Protein 7QJN (pdb70)

Sequence (276 aa):
MKVKSKPLTLYNVSGDRITADVHFVESFLPAPVVIYSHGFLGFKDWGFIPYVAERFAENGFVFVRFNFSHNGIGENPITEFDKLAKNTISKQIEDLTAVIEYVFSDEFGVLNDGQLFLLGHSGGGGISIIKAVEDERVRALALWASISTFRRYSKHQIEELEKNGYIFVRIQVKIEKIVYDDFVENSERYDIIKAISKLKIPILIVHGTADAIVPLAEAEKLRNSNPEYTKLVLISGANHLFNVKHPMEHSTDQLDKAIDETVLFFKKIIENKKAD

Structure (mmCIF, N/CA/C/O backbone):
data_7QJN
#
_entry.id   7QJN
#
_cell.length_a   74.92
_cell.length_b   74.92
_cell.length_c   116.515
_cell.angle_alpha   90
_cell.angle_beta   90
_cell.angle_gamma   120
#
_symmetry.space_group_name_H-M   'P 32 2 1'
#
loop_
_entity.id
_entity.type
_entity.pdbx_description
1 polymer 'Dienelactone hydrolase'
2 non-polymer 'PHOSPHATE ION'
3 water water
#
loop_
_atom_site.group_PDB
_atom_site.id
_atom_site.type_symbol
_atom_site.label_atom_id
_atom_site.label_alt_id
_atom_site.label_comp_id
_atom_site.label_asym_id
_atom_site.label_entity_id
_atom_site.label_seq_id
_atom_site.pdbx_PDB_ins_code
_atom_site.Cartn_x
_atom_site.Cartn_y
_atom_site.Cartn_z
_atom_site.occupancy
_atom_site.B_iso_or_equiv
_atom_site.auth_seq_id
_atom_site.auth_comp_id
_atom_site.auth_asym_id
_atom_site.auth_atom_id
_atom_site.pdbx_PDB_model_num
ATOM 1 N N . MET A 1 1 ? -16.622 -22.893 -34.747 1 51.72 1 MET A N 1
ATOM 2 C CA . MET A 1 1 ? -17.015 -22.533 -33.371 1 52.05 1 MET A CA 1
ATOM 3 C C . MET A 1 1 ? -15.937 -21.748 -32.63 1 51.87 1 MET A C 1
ATOM 4 O O . MET A 1 1 ? -14.749 -21.953 -32.874 1 52.73 1 MET A O 1
ATOM 9 N N . LYS A 1 2 ? -16.348 -20.835 -31.747 1 50.57 2 LYS A N 1
ATOM 10 C CA . LYS A 1 2 ? -15.403 -19.997 -31.028 1 50.06 2 LYS A CA 1
ATOM 11 C C . LYS A 1 2 ? -15.177 -20.484 -29.613 1 48.54 2 LYS A C 1
ATOM 12 O O . LYS A 1 2 ? -16.122 -20.545 -28.831 1 48.85 2 LYS A O 1
ATOM 18 N N . VAL A 1 3 ? -13.92 -20.794 -29.268 1 46.81 3 VAL A N 1
ATOM 19 C CA . VAL A 1 3 ? -13.565 -21.201 -27.918 1 45.58 3 VAL A CA 1
ATOM 20 C C . VAL A 1 3 ? -13.267 -19.932 -27.159 1 45.06 3 VAL A C 1
ATOM 21 O O . VAL A 1 3 ? -12.317 -19.215 -27.489 1 45.48 3 VAL A O 1
ATOM 25 N N . LYS A 1 4 ? -14.085 -19.638 -26.158 1 43.9 4 LYS A N 1
ATOM 26 C CA . LYS A 1 4 ? -13.884 -18.471 -25.327 1 43.2 4 LYS A CA 1
ATOM 27 C C . LYS A 1 4 ? -12.948 -18.83 -24.184 1 42.1 4 LYS A C 1
ATOM 28 O O . LYS A 1 4 ? -12.916 -19.97 -23.735 1 41.66 4 LYS A O 1
ATOM 34 N N . SER A 1 5 ? -12.126 -17.876 -23.771 1 41.67 5 SER A N 1
ATOM 35 C CA . SER A 1 5 ? -11.129 -18.061 -22.723 1 41.83 5 SER A CA 1
ATOM 36 C C . SER A 1 5 ? -11.252 -16.878 -21.787 1 40.68 5 SER A C 1
ATOM 37 O O . SER A 1 5 ? -11.174 -15.749 -22.238 1 41.31 5 SER A O 1
ATOM 40 N N . LYS A 1 6 ? -11.451 -17.113 -20.504 1 39.3 6 LYS A N 1
ATOM 41 C CA . LYS A 1 6 ? -11.684 -16.05 -19.531 1 38.07 6 LYS A CA 1
ATOM 42 C C . LYS A 1 6 ? -10.767 -16.182 -18.281 1 36.52 6 LYS A C 1
ATOM 43 O O . LYS A 1 6 ? -10.615 -17.257 -17.707 1 35.52 6 LYS A O 1
ATOM 49 N N . PRO A 1 7 ? -10.087 -15.082 -17.904 1 35.29 7 PRO A N 1
ATOM 50 C CA . PRO A 1 7 ? -9.153 -15.149 -16.774 1 33.69 7 PRO A CA 1
ATOM 51 C C . PRO A 1 7 ? -9.852 -14.996 -15.433 1 32.64 7 PRO A C 1
ATOM 52 O O . PRO A 1 7 ? -10.737 -14.153 -15.272 1 33.64 7 PRO A O 1
ATOM 56 N N . LEU A 1 8 ? -9.435 -15.794 -14.465 1 30.29 8 LEU A N 1
ATOM 57 C CA . LEU A 1 8 ? -9.997 -15.776 -13.132 1 29.26 8 LEU A CA 1
ATOM 58 C C . LEU A 1 8 ? -8.914 -15.489 -12.113 1 28.88 8 LEU A C 1
ATOM 59 O O . LEU A 1 8 ? -7.8 -16.002 -12.222 1 28.63 8 LEU A O 1
ATOM 64 N N . THR A 1 9 ? -9.241 -14.684 -11.104 1 28.58 9 THR A N 1
ATOM 65 C CA . THR A 1 9 ? -8.34 -14.442 -9.988 1 28.22 9 THR A CA 1
ATOM 66 C C . THR A 1 9 ? -9.141 -14.788 -8.774 1 27.58 9 THR A C 1
ATOM 67 O O . THR A 1 9 ? -10.195 -14.183 -8.546 1 28.07 9 THR A O 1
ATOM 71 N N . LEU A 1 10 ? -8.689 -15.804 -8.03 1 26.1 10 LEU A N 1
ATOM 72 C CA . LEU A 1 10 ? -9.381 -16.258 -6.836 1 25.28 10 LEU A CA 1
ATOM 73 C C . LEU A 1 10 ? -8.393 -16.445 -5.665 1 25.71 10 LEU A C 1
ATOM 74 O O . LEU A 1 10 ? -7.172 -16.32 -5.859 1 26.35 10 LEU A O 1
ATOM 79 N N . TYR A 1 11 ? -8.911 -16.628 -4.427 1 24.19 11 TYR A N 1
ATOM 80 C CA . TYR A 1 11 ? -8.037 -16.751 -3.274 1 23.63 11 TYR A CA 1
ATOM 81 C C . TYR A 1 11 ? -8.351 -17.993 -2.458 1 23.58 11 TYR A C 1
ATOM 82 O O . TYR A 1 11 ? -9.512 -18.407 -2.364 1 23.35 11 TYR A O 1
ATOM 91 N N . ASN A 1 12 ? -7.31 -18.607 -1.876 1 23.25 12 ASN A N 1
ATOM 92 C CA . ASN A 1 12 ? -7.511 -19.732 -0.98 1 23.42 12 ASN A CA 1
ATOM 93 C C . ASN A 1 12 ? -7.795 -19.163 0.468 1 23.73 12 ASN A C 1
ATOM 94 O O . ASN A 1 12 ? -7.732 -17.937 0.666 1 23.56 12 ASN A O 1
ATOM 99 N N . VAL A 1 13 ? -8.162 -20.025 1.443 1 23.37 13 VAL A N 1
ATOM 100 C CA . VAL A 1 13 ? -8.563 -19.572 2.783 1 23.73 13 VAL A CA 1
ATOM 101 C C . VAL A 1 13 ? -7.483 -18.799 3.532 1 24.06 13 VAL A C 1
ATOM 102 O O . VAL A 1 13 ? -7.814 -18.033 4.427 1 23.51 13 VAL A O 1
ATOM 106 N N . SER A 1 14 ? -6.21 -18.955 3.148 1 24.56 14 SER A N 1
ATOM 107 C CA . SER A 1 14 ? -5.101 -18.181 3.718 1 24.6 14 SER A CA 1
ATOM 108 C C . SER A 1 14 ? -4.948 -16.792 3.046 1 24.97 14 SER A C 1
ATOM 109 O O . SER A 1 14 ? -4.072 -16.027 3.421 1 25.51 14 SER A O 1
ATOM 112 N N . GLY A 1 15 ? -5.757 -16.499 2.039 1 25 15 GLY A N 1
ATOM 113 C CA . GLY A 1 15 ? -5.683 -15.271 1.272 1 25.3 15 GLY A CA 1
ATOM 114 C C . GLY A 1 15 ? -4.646 -15.325 0.179 1 25.74 15 GLY A C 1
ATOM 115 O O . GLY A 1 15 ? -4.349 -14.291 -0.411 1 26.32 15 GLY A O 1
ATOM 116 N N . ASP A 1 16 ? -4.076 -16.518 -0.115 1 25.55 16 ASP A N 1
ATOM 117 C CA . ASP A 1 16 ? -3.089 -16.646 -1.19 1 25.42 16 ASP A CA 1
ATOM 118 C C . ASP A 1 16 ? -3.786 -16.553 -2.543 1 25.72 16 ASP A C 1
ATOM 119 O O . ASP A 1 16 ? -4.748 -17.277 -2.791 1 24.83 16 ASP A O 1
ATOM 124 N N . ARG A 1 17 ? -3.267 -15.688 -3.419 1 26.64 17 ARG A N 1
ATOM 125 C CA . ARG A 1 17 ? -3.81 -15.454 -4.741 1 28.15 17 ARG A CA 1
ATOM 126 C C . ARG A 1 17 ? -3.504 -16.55 -5.725 1 28.32 17 ARG A C 1
ATOM 127 O O . ARG A 1 17 ? -2.352 -16.969 -5.878 1 29.03 17 ARG A O 1
ATOM 135 N N . ILE A 1 18 ? -4.553 -17.001 -6.414 1 27.14 18 ILE A N 1
ATOM 136 C CA . ILE A 1 18 ? -4.502 -18.034 -7.42 1 26.28 18 ILE A CA 1
ATOM 137 C C . ILE A 1 18 ? -4.989 -17.46 -8.755 1 27.72 18 ILE A C 1
ATOM 138 O O . ILE A 1 18 ? -6.102 -16.913 -8.841 1 27.97 18 ILE A O 1
ATOM 143 N N . THR A 1 19 ? -4.146 -17.572 -9.793 1 28.23 19 THR A N 1
ATOM 144 C CA . THR A 1 19 ? -4.545 -17.142 -11.122 1 28.88 19 THR A CA 1
ATOM 145 C C . THR A 1 19 ? -4.984 -18.404 -11.899 1 28.56 19 THR A C 1
ATOM 146 O O . THR A 1 19 ? -4.374 -19.474 -11.764 1 28.12 19 THR A O 1
ATOM 150 N N . ALA A 1 20 ? -6.101 -18.29 -12.624 1 28.28 20 ALA A N 1
ATOM 151 C CA . ALA A 1 20 ? -6.743 -19.397 -13.316 1 28.61 20 ALA A CA 1
ATOM 152 C C . ALA A 1 20 ? -7.4 -18.924 -14.655 1 30.13 20 ALA A C 1
ATOM 153 O O . ALA A 1 20 ? -7.482 -17.719 -14.905 1 30.82 20 ALA A O 1
ATOM 155 N N . ASP A 1 21 ? -7.857 -19.864 -15.514 1 29.96 21 ASP A N 1
ATOM 156 C CA . ASP A 1 21 ? -8.537 -19.563 -16.772 1 30.55 21 ASP A CA 1
ATOM 157 C C . ASP A 1 21 ? -9.643 -20.56 -16.967 1 29.42 21 ASP A C 1
ATOM 158 O O . ASP A 1 21 ? -9.496 -21.734 -16.59 1 29.61 21 ASP A O 1
ATOM 163 N N . VAL A 1 22 ? -10.698 -20.138 -17.664 1 28.07 22 VAL A N 1
ATOM 164 C CA . VAL A 1 22 ? -11.784 -21.04 -17.97 1 28.15 22 VAL A CA 1
ATOM 165 C C . VAL A 1 22 ? -12.043 -20.985 -19.453 1 28.52 22 VAL A C 1
ATOM 166 O O . VAL A 1 22 ? -12.176 -19.908 -20.007 1 28.87 22 VAL A O 1
ATOM 170 N N . HIS A 1 23 ? -11.976 -22.141 -20.119 1 28.29 23 HIS A N 1
ATOM 171 C CA . HIS A 1 23 ? -12.228 -22.258 -21.534 1 28.38 23 HIS A CA 1
ATOM 172 C C . HIS A 1 23 ? -13.574 -22.93 -21.738 1 28.07 23 HIS A C 1
ATOM 173 O O . HIS A 1 23 ? -13.899 -23.896 -21.044 1 27.56 23 HIS A O 1
ATOM 180 N N . PHE A 1 24 ? -14.351 -22.429 -22.71 1 27.94 24 PHE A N 1
ATOM 181 C CA . PHE A 1 24 ? -15.659 -22.986 -22.995 1 28.21 24 PHE A CA 1
ATOM 182 C C . PHE A 1 24 ? -16.177 -22.551 -24.352 1 29.84 24 PHE A C 1
ATOM 183 O O . PHE A 1 24 ? -15.798 -21.508 -24.868 1 30.05 24 PHE A O 1
ATOM 191 N N . VAL A 1 25 ? -17.084 -23.335 -24.912 1 30.42 25 VAL A N 1
ATOM 192 C CA . VAL A 1 25 ? -17.775 -22.98 -26.129 1 31.22 25 VAL A CA 1
ATOM 193 C C . VAL A 1 25 ? -19.223 -22.74 -25.708 1 33 25 VAL A C 1
ATOM 194 O O . VAL A 1 25 ? -19.845 -23.631 -25.126 1 32.93 25 VAL A O 1
ATOM 198 N N . GLU A 1 26 ? -19.73 -21.518 -25.916 1 34.14 26 GLU A N 1
ATOM 199 C CA . GLU A 1 26 ? -21.079 -21.149 -25.484 1 35.69 26 GLU A CA 1
ATOM 200 C C . GLU A 1 26 ? -22.191 -22.076 -25.957 1 35.79 26 GLU A C 1
ATOM 201 O O . GLU A 1 26 ? -23.123 -22.333 -25.201 1 35.87 26 GLU A O 1
ATOM 207 N N . SER A 1 27 ? -22.093 -22.588 -27.182 1 35.32 27 SER A N 1
ATOM 208 C CA . SER A 1 27 ? -23.105 -23.48 -27.76 1 35.91 27 SER A CA 1
ATOM 209 C C . SER A 1 27 ? -23.239 -24.84 -27.07 1 36.22 27 SER A C 1
ATOM 210 O O . SER A 1 27 ? -24.179 -25.586 -27.36 1 36.78 27 SER A O 1
ATOM 213 N N . PHE A 1 28 ? -22.29 -25.181 -26.2 1 35.45 28 PHE A N 1
ATOM 214 C CA . PHE A 1 28 ? -22.321 -26.433 -25.463 1 35.64 28 PHE A CA 1
ATOM 215 C C . PHE A 1 28 ? -22.894 -26.299 -24.048 1 34.81 28 PHE A C 1
ATOM 216 O O . PHE A 1 28 ? -23.043 -27.32 -23.382 1 35.58 28 PHE A O 1
ATOM 224 N N . LEU A 1 29 ? -23.156 -25.059 -23.573 1 33.12 29 LEU A N 1
ATOM 225 C CA . LEU A 1 29 ? -23.623 -24.746 -22.226 1 32.16 29 LEU A CA 1
ATOM 226 C C . LEU A 1 29 ? -25.132 -24.965 -22.059 1 31.86 29 LEU A C 1
ATOM 227 O O . LEU A 1 29 ? -25.889 -24.645 -22.973 1 32.1 29 LEU A O 1
ATOM 232 N N . PRO A 1 30 ? -25.608 -25.495 -20.909 1 31.38 30 PRO A N 1
ATOM 233 C CA . PRO A 1 30 ? -24.838 -25.895 -19.715 1 30.82 30 PRO A CA 1
ATOM 234 C C . PRO A 1 30 ? -24.07 -27.186 -19.947 1 30.85 30 PRO A C 1
ATOM 235 O O . PRO A 1 30 ? -24.529 -28.089 -20.642 1 31.57 30 PRO A O 1
ATOM 239 N N . ALA A 1 31 ? -22.842 -27.216 -19.457 1 29.64 31 ALA A N 1
ATOM 240 C CA . ALA A 1 31 ? -21.955 -28.351 -19.638 1 28.27 31 ALA A CA 1
ATOM 241 C C . ALA A 1 31 ? -21.288 -28.707 -18.3 1 27.69 31 ALA A C 1
ATOM 242 O O . ALA A 1 31 ? -21.289 -27.911 -17.354 1 27.46 31 ALA A O 1
ATOM 244 N N . PRO A 1 32 ? -20.717 -29.916 -18.193 1 26.57 32 PRO A N 1
ATOM 245 C CA . PRO A 1 32 ? -19.975 -30.258 -16.969 1 25.15 32 PRO A CA 1
ATOM 246 C C . PRO A 1 32 ? -18.71 -29.412 -16.848 1 23.18 32 PRO A C 1
ATOM 247 O O . PRO A 1 32 ? -18.175 -28.914 -17.841 1 22.29 32 PRO A O 1
ATOM 251 N N . VAL A 1 33 ? -18.204 -29.295 -15.626 1 22.39 33 VAL A N 1
ATOM 252 C CA . VAL A 1 33 ? -16.957 -28.586 -15.37 1 21.58 33 VAL A CA 1
ATOM 253 C C . VAL A 1 33 ? -15.842 -29.606 -15.167 1 21.15 33 VAL A C 1
ATOM 254 O O . VAL A 1 33 ? -16.044 -30.626 -14.503 1 21.3 33 VAL A O 1
ATOM 258 N N . VAL A 1 34 ? -14.679 -29.335 -15.758 1 19.95 34 VAL A N 1
ATOM 259 C CA . VAL A 1 34 ? -13.489 -30.139 -15.583 1 19.29 34 VAL A CA 1
ATOM 260 C C . VAL A 1 34 ? -12.407 -29.239 -14.994 1 19.22 34 VAL A C 1
ATOM 261 O O . VAL A 1 34 ? -12.009 -28.268 -15.646 1 18.51 34 VAL A O 1
ATOM 265 N N . ILE A 1 35 ? -11.913 -29.565 -13.787 1 19.08 35 ILE A N 1
ATOM 266 C CA . ILE A 1 35 ? -10.793 -28.823 -13.241 1 19.5 35 ILE A CA 1
ATOM 267 C C . ILE A 1 35 ? -9.543 -29.628 -13.491 1 20.54 35 ILE A C 1
ATOM 268 O O . ILE A 1 35 ? -9.47 -30.795 -13.102 1 20.97 35 ILE A O 1
ATOM 273 N N . TYR A 1 36 ? -8.572 -29.018 -14.17 1 20.28 36 TYR A N 1
ATOM 274 C CA . TYR A 1 36 ? -7.313 -29.651 -14.44 1 20.92 36 TYR A CA 1
ATOM 275 C C . TYR A 1 36 ? -6.267 -29.238 -13.38 1 21.55 36 TYR A C 1
ATOM 276 O O . TYR A 1 36 ? -6.086 -28.046 -13.127 1 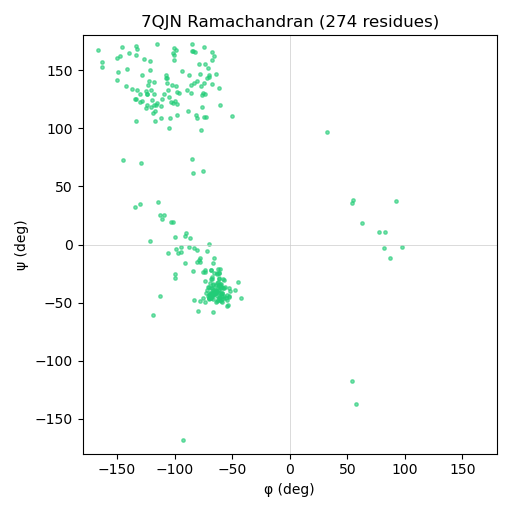21.82 36 TYR A O 1
ATOM 285 N N . SER A 1 37 ? -5.557 -30.221 -12.794 1 21.31 37 SER A N 1
ATOM 286 C CA . SER A 1 37 ? -4.485 -29.943 -11.86 1 22.72 37 SER A CA 1
ATOM 287 C C . SER A 1 37 ? -3.181 -30.485 -12.427 1 24.92 37 SER A C 1
ATOM 288 O O . SER A 1 37 ? -3.112 -31.649 -12.841 1 24.91 37 SER A O 1
ATOM 291 N N . HIS A 1 38 ? -2.141 -29.643 -12.443 1 26.47 38 HIS A N 1
ATOM 292 C CA . HIS A 1 38 ? -0.819 -30.059 -12.886 1 28.33 38 HIS A CA 1
ATOM 293 C C . HIS A 1 38 ? 0.062 -30.347 -11.637 1 32.84 38 HIS A C 1
A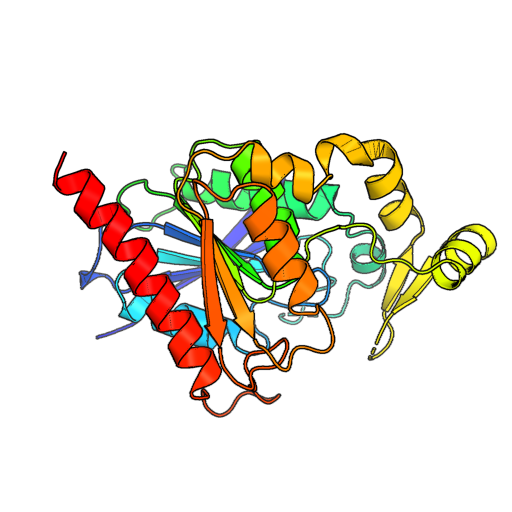TOM 294 O O . HIS A 1 38 ? -0.328 -30.051 -10.494 1 32.29 38 HIS A O 1
ATOM 301 N N . GLY A 1 39 ? 1.228 -30.952 -11.859 1 36 39 GLY A N 1
ATOM 302 C CA . GLY A 1 39 ? 2.136 -31.246 -10.764 1 38.83 39 GLY A CA 1
ATOM 303 C C . GLY A 1 39 ? 2.834 -30.005 -10.26 1 41.91 39 GLY A C 1
ATOM 304 O O . GLY A 1 39 ? 2.792 -28.953 -10.908 1 41.98 39 GLY A O 1
ATOM 305 N N . PHE A 1 40 ? 3.52 -30.154 -9.118 1 44.16 40 PHE A N 1
ATOM 306 C CA . PHE A 1 40 ? 4.329 -29.162 -8.415 1 47 40 PHE A CA 1
ATOM 307 C C . PHE A 1 40 ? 5.222 -28.321 -9.396 1 49.34 40 PHE A C 1
ATOM 308 O O . PHE A 1 40 ? 5.26 -27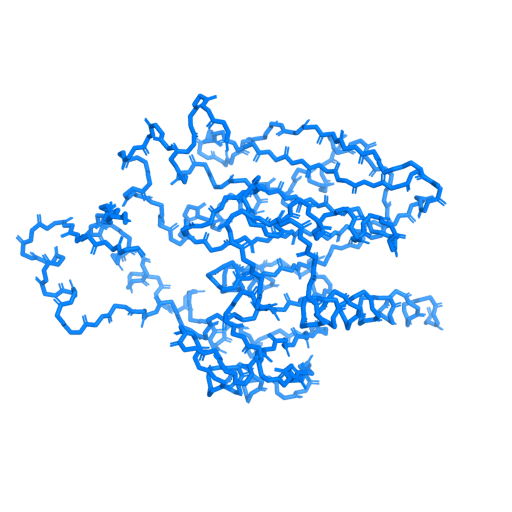.089 -9.3 1 49.69 40 PHE A O 1
ATOM 316 N N . LEU A 1 41 ? 5.908 -28.989 -10.346 1 50.51 41 LEU A N 1
ATOM 317 C CA . LEU A 1 41 ? 6.802 -28.331 -11.296 1 52.32 41 LEU A CA 1
ATOM 318 C C . LEU A 1 41 ? 6.121 -27.798 -12.566 1 53.19 41 LEU A C 1
ATOM 319 O O . LEU A 1 41 ? 6.821 -27.373 -13.482 1 53.47 41 LEU A O 1
ATOM 324 N N . GLY A 1 42 ? 4.795 -27.87 -12.653 1 53.09 42 GLY A N 1
ATOM 325 C CA . GLY A 1 42 ? 4.08 -27.442 -13.853 1 53.05 42 GLY A CA 1
ATOM 326 C C . GLY A 1 42 ? 3.492 -26.053 -13.767 1 53.11 42 GLY A C 1
ATOM 327 O O . GLY A 1 42 ? 3.432 -25.467 -12.683 1 53.54 42 GLY A O 1
ATOM 328 N N . PHE A 1 43 ? 3.063 -25.514 -14.915 1 52.64 43 PHE A N 1
ATOM 329 C CA . PHE A 1 43 ? 2.496 -24.169 -15.055 1 53.43 43 PHE A CA 1
ATOM 330 C C . PHE A 1 43 ? 1.342 -24.206 -16.084 1 52.51 43 PHE A C 1
ATOM 331 O O . PHE A 1 43 ? 1.487 -24.818 -17.141 1 52.9 43 PHE A O 1
ATOM 339 N N . LYS A 1 44 ? 0.213 -23.544 -15.778 1 51.21 44 LYS A N 1
ATOM 340 C CA . LYS A 1 44 ? -1.005 -23.546 -16.585 1 50.62 44 LYS A CA 1
ATOM 341 C C . LYS A 1 44 ? -0.829 -23.05 -18.006 1 51.18 44 LYS A C 1
ATOM 342 O O . LYS A 1 44 ? -1.58 -23.479 -18.87 1 51.05 44 LYS A O 1
ATOM 348 N N . ASP A 1 45 ? 0.12 -22.143 -18.259 1 51.89 45 ASP A N 1
ATOM 349 C CA . ASP A 1 45 ? 0.353 -21.617 -19.615 1 52.93 45 ASP A CA 1
ATOM 350 C C . ASP A 1 45 ? 1.448 -22.356 -20.386 1 54.4 45 ASP A C 1
ATOM 351 O O . ASP A 1 45 ? 1.707 -22.018 -21.535 1 54.77 45 ASP A O 1
ATOM 356 N N . TRP A 1 46 ? 2.099 -23.347 -19.758 1 55.33 46 TRP A N 1
ATOM 357 C CA . TRP A 1 46 ? 3.197 -24.11 -20.346 1 56.53 46 TRP A CA 1
ATOM 358 C C . TRP A 1 46 ? 2.723 -25.484 -20.859 1 53.96 46 TRP A C 1
ATOM 359 O O . TRP A 1 46 ? 1.655 -25.967 -20.465 1 53.71 46 TRP A O 1
ATOM 370 N N . GLY A 1 47 ? 3.555 -26.096 -21.708 1 51.55 47 GLY A N 1
ATOM 371 C CA . GLY A 1 47 ? 3.344 -27.422 -22.272 1 49.55 47 GLY A CA 1
ATOM 372 C C . GLY A 1 47 ? 2.062 -27.595 -23.046 1 47.25 47 GLY A C 1
ATOM 373 O O . GLY A 1 47 ? 1.655 -26.709 -23.81 1 47.16 47 GLY A O 1
ATOM 374 N N . PHE A 1 48 ? 1.398 -28.733 -22.824 1 45.19 48 PHE A N 1
ATOM 375 C CA . PHE A 1 48 ? 0.155 -29.005 -23.53 1 43.25 48 PHE A CA 1
ATOM 376 C C . PHE A 1 48 ? -1.082 -28.453 -22.823 1 40.82 48 PHE A C 1
ATOM 377 O O . PHE A 1 48 ? -2.154 -28.592 -23.386 1 40.7 48 PHE A O 1
ATOM 385 N N . ILE A 1 49 ? -0.96 -27.821 -21.633 1 38.96 49 ILE A N 1
ATOM 386 C CA . ILE A 1 49 ? -2.159 -27.33 -20.927 1 37.94 49 ILE A CA 1
ATOM 387 C C . ILE A 1 49 ? -3.038 -26.385 -21.797 1 37.86 49 ILE A C 1
ATOM 388 O O . ILE A 1 49 ? -4.21 -26.731 -21.98 1 37.46 49 ILE A O 1
ATOM 393 N N . PRO A 1 50 ? -2.531 -25.285 -22.424 1 37.86 50 PRO A N 1
ATOM 394 C CA . PRO A 1 50 ? -3.407 -24.482 -23.302 1 37.6 50 PRO A CA 1
ATOM 395 C C . PRO A 1 50 ? -4.146 -25.285 -24.385 1 37.72 50 PRO A C 1
ATOM 396 O O . PRO A 1 50 ? -5.351 -25.081 -24.564 1 38.21 50 PRO A O 1
ATOM 400 N N . TYR A 1 51 ? -3.449 -26.211 -25.085 1 36.79 51 TYR A N 1
ATOM 401 C CA . TYR A 1 51 ? -4.055 -27.027 -26.137 1 36.37 51 TYR A CA 1
ATOM 402 C C . TYR A 1 51 ? -5.118 -27.984 -25.572 1 35.09 51 TYR A C 1
ATOM 403 O O . TYR A 1 51 ? -6.176 -28.152 -26.178 1 35.23 51 TYR A O 1
ATOM 412 N N . VAL A 1 52 ? -4.831 -28.614 -24.426 1 33.58 52 VAL A N 1
ATOM 413 C CA . VAL A 1 52 ? -5.747 -29.521 -23.72 1 32.55 52 VAL A CA 1
ATOM 414 C C . VAL A 1 52 ? -7.02 -28.748 -23.348 1 32.1 52 VAL A C 1
ATOM 415 O O . VAL A 1 52 ? -8.122 -29.235 -23.596 1 32.61 52 VAL A O 1
ATOM 419 N N . ALA A 1 53 ? -6.862 -27.509 -22.861 1 31.26 53 ALA A N 1
ATOM 420 C CA . ALA A 1 53 ? -7.984 -26.648 -22.502 1 32 53 ALA A CA 1
ATOM 421 C C . ALA A 1 53 ? -8.875 -26.374 -23.719 1 33.08 53 ALA A C 1
ATOM 422 O O . ALA A 1 53 ? -10.103 -26.521 -23.649 1 33.22 53 ALA A O 1
ATOM 424 N N . GLU A 1 54 ? -8.241 -26.042 -24.855 1 33.11 54 GLU A N 1
ATOM 425 C CA . GLU A 1 54 ? -8.92 -25.774 -26.109 1 33.6 54 GLU A CA 1
ATOM 426 C C . GLU A 1 54 ? -9.723 -27 -26.553 1 33.16 54 GLU A C 1
ATOM 427 O O . GLU A 1 54 ? -10.913 -26.882 -26.823 1 33.22 54 GLU A O 1
ATOM 433 N N . ARG A 1 55 ? -9.1 -28.181 -26.543 1 32.94 55 ARG A N 1
ATOM 434 C CA . ARG A 1 55 ? -9.749 -29.43 -26.944 1 33.34 55 ARG A CA 1
ATOM 435 C C . ARG A 1 55 ? -10.907 -29.836 -26.058 1 32.62 55 ARG A C 1
ATOM 436 O O . ARG A 1 55 ? -11.928 -30.274 -26.586 1 32.46 55 ARG A O 1
ATOM 444 N N . PHE A 1 56 ? -10.774 -29.681 -24.705 1 31.68 56 PHE A N 1
ATOM 445 C CA . PHE A 1 56 ? -11.898 -30.027 -23.837 1 31.17 56 PHE A CA 1
ATOM 446 C C . PHE A 1 56 ? -13.077 -29.084 -24.069 1 31.22 56 PHE A C 1
ATOM 447 O O . PHE A 1 56 ? -14.23 -29.523 -23.993 1 31.17 56 PHE A O 1
ATOM 455 N N . ALA A 1 57 ? -12.786 -27.796 -24.37 1 30.77 57 ALA A N 1
ATOM 456 C CA . ALA A 1 57 ? -13.824 -26.807 -24.633 1 30.98 57 ALA A CA 1
ATOM 457 C C . ALA A 1 57 ? -14.522 -27.176 -25.929 1 30.2 57 ALA A C 1
ATOM 458 O O . ALA A 1 57 ? -15.747 -27.254 -25.943 1 29.51 57 ALA A O 1
ATOM 460 N N . GLU A 1 58 ? -13.745 -27.54 -26.972 1 30.65 58 GLU A N 1
ATOM 461 C CA . GLU A 1 58 ? -14.267 -27.982 -28.274 1 30.98 58 GLU A CA 1
ATOM 462 C C . GLU A 1 58 ? -15.107 -29.271 -28.177 1 31.08 58 GLU A C 1
ATOM 463 O O . GLU A 1 58 ? -15.911 -29.532 -29.065 1 31.36 58 GLU A O 1
ATOM 469 N N . ASN A 1 59 ? -14.934 -30.062 -27.099 1 30.7 59 ASN A N 1
ATOM 470 C CA . ASN A 1 59 ? -15.669 -31.304 -26.854 1 31.24 59 ASN A CA 1
ATOM 471 C C . ASN A 1 59 ? -16.857 -31.18 -25.867 1 32.02 59 ASN A C 1
ATOM 472 O O . ASN A 1 59 ? -17.467 -32.192 -25.5 1 33.15 59 ASN A O 1
ATOM 477 N N . GLY A 1 60 ? -17.183 -29.958 -25.45 1 31 60 GLY A N 1
ATOM 478 C CA . GLY A 1 60 ? -18.344 -29.734 -24.61 1 30.39 60 GLY A CA 1
ATOM 479 C C . GLY A 1 60 ? -18.111 -29.751 -23.129 1 30.64 60 GLY A C 1
ATOM 480 O O . GLY A 1 60 ? -18.97 -30.22 -22.379 1 32.14 60 GLY A O 1
ATOM 481 N N . PHE A 1 61 ? -16.976 -29.213 -22.68 1 29.09 61 PHE A N 1
ATOM 482 C CA . PHE A 1 61 ? -16.687 -29.124 -21.25 1 27.85 61 PHE A CA 1
ATOM 483 C C . PHE A 1 61 ? -16.33 -27.688 -20.868 1 26.46 61 PHE A C 1
ATOM 484 O O . PHE A 1 61 ? -15.965 -26.874 -21.729 1 25.96 61 PHE A O 1
ATOM 492 N N . VAL A 1 62 ? -16.457 -27.371 -19.579 1 24.69 62 VAL A N 1
ATOM 493 C CA . VAL A 1 62 ? -16.085 -26.057 -19.076 1 24.26 62 VAL A CA 1
ATOM 494 C C . VAL A 1 62 ? -14.78 -26.345 -18.374 1 23.37 62 VAL A C 1
ATOM 495 O O . VAL A 1 62 ? -14.783 -26.991 -17.356 1 22.94 62 VAL A O 1
ATOM 499 N N . PHE A 1 63 ? -13.667 -26.047 -19.027 1 23.2 63 PHE A N 1
ATOM 500 C CA . PHE A 1 63 ? -12.354 -26.428 -18.562 1 23.25 63 PHE A CA 1
ATOM 501 C C . PHE A 1 63 ? -11.623 -25.345 -17.82 1 23.4 63 PHE A C 1
ATOM 502 O O . PHE A 1 63 ? -11.313 -24.293 -18.366 1 23.69 63 PHE A O 1
ATOM 510 N N . VAL A 1 64 ? -11.273 -25.647 -16.584 1 22.77 64 VAL A N 1
ATOM 511 C CA . VAL A 1 64 ? -10.574 -24.736 -15.726 1 22.95 64 VAL A CA 1
ATOM 512 C C . VAL A 1 64 ? -9.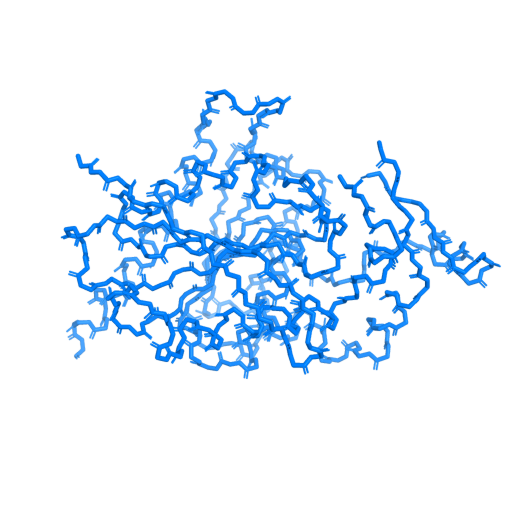122 -25.217 -15.508 1 23.82 64 VAL A C 1
ATOM 513 O O . VAL A 1 64 ? -8.872 -26.376 -15.188 1 23.05 64 VAL A O 1
ATOM 517 N N . ARG A 1 65 ? -8.176 -24.314 -15.718 1 25.02 65 ARG A N 1
ATOM 518 C CA . ARG A 1 65 ? -6.771 -24.547 -15.432 1 26.32 65 ARG A CA 1
ATOM 519 C C . ARG A 1 65 ? -6.349 -23.472 -14.424 1 26.38 65 ARG A C 1
ATOM 520 O O . ARG A 1 65 ? -6.914 -22.378 -14.411 1 27 65 ARG A O 1
ATOM 528 N N . PHE A 1 66 ? -5.38 -23.788 -13.569 1 25.41 66 PHE A N 1
ATOM 529 C CA . PHE A 1 66 ? -4.927 -22.855 -12.554 1 25.43 66 PHE A CA 1
ATOM 530 C C . PHE A 1 66 ? -3.468 -23.062 -12.207 1 27.03 66 PHE A C 1
ATOM 531 O O . PHE A 1 66 ? -2.905 -24.135 -12.421 1 26.91 66 PHE A O 1
ATOM 539 N N . ASN A 1 67 ? -2.874 -22.037 -11.62 1 28.34 67 ASN A N 1
ATOM 540 C CA . ASN A 1 67 ? -1.536 -22.115 -11.079 1 30 67 ASN A CA 1
ATOM 541 C C . ASN A 1 67 ? -1.672 -22.139 -9.567 1 30.81 67 ASN A C 1
ATOM 542 O O . ASN A 1 67 ? -2.505 -21.42 -8.968 1 30.7 67 ASN A O 1
ATOM 547 N N . PHE A 1 68 ? -0.795 -22.913 -8.92 1 30.99 68 PHE A N 1
ATOM 548 C CA . PHE A 1 68 ? -0.752 -22.927 -7.465 1 31.16 68 PHE A CA 1
ATOM 549 C C . PHE A 1 68 ? -0.342 -21.531 -6.959 1 32.62 68 PHE A C 1
ATOM 550 O O . PHE A 1 68 ? 0.385 -20.798 -7.644 1 32.92 68 PHE A O 1
ATOM 558 N N . SER A 1 69 ? -0.868 -21.15 -5.813 1 32.99 69 SER A N 1
ATOM 559 C CA . SER A 1 69 ? -0.571 -19.874 -5.18 1 34.24 69 SER A CA 1
ATOM 560 C C . SER A 1 69 ? 0.917 -19.755 -4.847 1 35.98 69 SER A C 1
ATOM 561 O O . SER A 1 69 ? 1.428 -18.643 -4.787 1 36.31 69 SER A O 1
ATOM 564 N N . HIS A 1 70 ? 1.598 -20.894 -4.602 1 37.05 70 HIS A N 1
ATOM 565 C CA . HIS A 1 70 ? 3.01 -20.959 -4.267 1 38.58 70 HIS A CA 1
ATOM 566 C C . HIS A 1 70 ? 3.786 -21.67 -5.393 1 42.11 70 HIS A C 1
ATOM 567 O O . HIS A 1 70 ? 4.717 -22.421 -5.075 1 42.1 70 HIS A O 1
ATOM 574 N N . ASN A 1 71 ? 3.418 -21.473 -6.696 1 44.87 71 ASN A N 1
ATOM 575 C CA . ASN A 1 71 ? 4.235 -22.161 -7.708 1 48.73 71 ASN A CA 1
ATOM 576 C C . ASN A 1 71 ? 5.254 -21.19 -8.373 1 52.05 71 ASN A C 1
ATOM 577 O O . ASN A 1 71 ? 5.894 -21.567 -9.339 1 52 71 ASN A O 1
ATOM 582 N N . GLY A 1 72 ? 5.534 -20.06 -7.72 1 55.16 72 GLY A N 1
ATOM 583 C CA . GLY A 1 72 ? 6.553 -19.119 -8.151 1 59 72 GLY A CA 1
ATOM 584 C C . GLY A 1 72 ? 6.153 -18.058 -9.155 1 63.18 72 GLY A C 1
ATOM 585 O O . GLY A 1 72 ? 6.929 -17.132 -9.388 1 63.5 72 GLY A O 1
ATOM 586 N N . ILE A 1 73 ? 4.966 -18.176 -9.779 1 66 73 ILE A N 1
ATOM 587 C CA . ILE A 1 73 ? 4.519 -17.173 -10.751 1 69.19 73 ILE A CA 1
ATOM 588 C C . ILE A 1 73 ? 4.031 -15.901 -10.034 1 72.51 73 ILE A C 1
ATOM 589 O O . ILE A 1 73 ? 3.1 -15.946 -9.228 1 72.61 73 ILE A O 1
ATOM 594 N N . GLY A 1 74 ? 4.701 -14.788 -10.299 1 75.08 74 GLY A N 1
ATOM 595 C CA . GLY A 1 74 ? 4.371 -13.522 -9.658 1 78 74 GLY A CA 1
ATOM 596 C C . GLY A 1 74 ? 3.946 -12.421 -10.607 1 80.96 74 GLY A C 1
ATOM 597 O O . GLY A 1 74 ? 2.831 -11.901 -10.495 1 81.37 74 GLY A O 1
ATOM 598 N N . GLU A 1 75 ? 4.834 -12.034 -11.538 1 82.69 75 GLU A N 1
ATOM 599 C CA . GLU A 1 75 ? 4.521 -10.961 -12.481 1 84.7 75 GLU A CA 1
ATOM 600 C C . GLU A 1 75 ? 4.397 -11.488 -13.909 1 86.22 75 GLU A C 1
ATOM 601 O O . GLU A 1 75 ? 3.456 -11.134 -14.622 1 86.52 75 GLU A O 1
ATOM 607 N N . ASN A 1 76 ? 5.324 -12.353 -14.32 1 86.96 76 ASN A N 1
ATOM 608 C CA . ASN A 1 76 ? 5.267 -12.966 -15.643 1 88.17 76 ASN A CA 1
ATOM 609 C C . ASN A 1 76 ? 4.444 -14.251 -15.527 1 89.17 76 ASN A C 1
ATOM 610 O O . ASN A 1 76 ? 4.703 -15.043 -14.626 1 89.62 76 ASN A O 1
ATOM 615 N N . PRO A 1 77 ? 3.484 -14.503 -16.433 1 89.45 77 PRO A N 1
ATOM 616 C CA . PRO A 1 77 ? 2.723 -15.758 -16.354 1 89.69 77 PRO A CA 1
ATOM 617 C C . PRO A 1 77 ? 3.468 -16.907 -17.036 1 89.9 77 PRO A C 1
ATOM 618 O O . PRO A 1 77 ? 3.185 -18.079 -16.79 1 90 77 PRO A O 1
ATOM 622 N N . ILE A 1 80 ? 9.27 -17.628 -13.59 1 72.91 80 ILE A N 1
ATOM 623 C CA . ILE A 1 80 ? 9.222 -17.745 -12.135 1 73.37 80 ILE A CA 1
ATOM 624 C C . ILE A 1 80 ? 9.93 -16.581 -11.45 1 73.46 80 ILE A C 1
ATOM 625 O O . ILE A 1 80 ? 11.126 -16.39 -11.647 1 73.7 80 ILE A O 1
ATOM 630 N N . THR A 1 81 ? 9.201 -15.82 -10.628 1 73.15 81 THR A N 1
ATOM 631 C CA . THR A 1 81 ? 9.766 -14.686 -9.883 1 73.11 81 THR A CA 1
ATOM 632 C C . THR A 1 81 ? 9.604 -14.805 -8.353 1 72.29 81 THR A C 1
ATOM 633 O O . THR A 1 81 ? 9.974 -13.876 -7.636 1 72.55 81 THR A O 1
ATOM 637 N N . GLU A 1 82 ? 9.042 -15.92 -7.851 1 71.13 82 GLU A N 1
ATOM 638 C CA . GLU A 1 82 ? 8.823 -16.103 -6.414 1 70.54 82 GLU A CA 1
ATOM 639 C C . GLU A 1 82 ? 9.382 -17.444 -5.933 1 69 82 GLU A C 1
ATOM 640 O O . GLU A 1 82 ? 8.625 -18.352 -5.589 1 69.2 82 GLU A O 1
ATOM 646 N N . PHE A 1 83 ? 10.712 -17.564 -5.9 1 67.3 83 PHE A N 1
ATOM 647 C CA . PHE A 1 83 ? 11.382 -18.797 -5.487 1 65.89 83 PHE A CA 1
ATOM 648 C C . PHE A 1 83 ? 11.22 -19.12 -3.991 1 63.95 83 PHE A C 1
ATOM 649 O O . PHE A 1 83 ? 11.335 -20.281 -3.603 1 63.75 83 PHE A O 1
ATOM 657 N N . ASP A 1 84 ? 10.924 -18.114 -3.169 1 62.34 84 ASP A N 1
ATOM 658 C CA . ASP A 1 84 ? 10.703 -18.322 -1.745 1 61.38 84 ASP A CA 1
ATOM 659 C C . ASP A 1 84 ? 9.424 -19.147 -1.544 1 58.82 84 ASP A C 1
ATOM 660 O O . ASP A 1 84 ? 9.404 -20.085 -0.747 1 59.09 84 ASP A O 1
ATOM 665 N N . LYS A 1 85 ? 8.365 -18.799 -2.293 1 56.05 85 LYS A N 1
ATOM 666 C CA . LYS A 1 85 ? 7.061 -19.443 -2.247 1 53.22 85 LYS A CA 1
ATOM 667 C C . LYS A 1 85 ? 7.075 -20.831 -2.885 1 49.33 85 LYS A C 1
ATOM 668 O O . LYS A 1 85 ? 6.478 -21.746 -2.327 1 49.06 85 LYS A O 1
ATOM 674 N N . LEU A 1 86 ? 7.753 -21.004 -4.038 1 46.07 86 LEU A N 1
ATOM 675 C CA . LEU A 1 86 ? 7.827 -22.31 -4.696 1 43.49 86 LEU A CA 1
ATOM 676 C C . LEU A 1 86 ? 8.473 -23.365 -3.78 1 41.62 86 LEU A C 1
ATOM 677 O O . LEU A 1 86 ? 8.015 -24.511 -3.722 1 41.32 86 LEU A O 1
ATOM 682 N N . ALA A 1 87 ? 9.485 -22.941 -3.005 1 39.98 87 ALA A N 1
ATOM 683 C CA . ALA A 1 87 ? 10.177 -23.775 -2.031 1 38.79 87 ALA A CA 1
ATOM 684 C C . ALA A 1 87 ? 9.237 -24.292 -0.92 1 37.3 87 ALA A C 1
ATOM 685 O O . ALA A 1 87 ? 9.536 -25.304 -0.291 1 37.75 87 ALA A O 1
ATOM 687 N N . LYS A 1 88 ? 8.134 -23.581 -0.665 1 35.37 88 LYS A N 1
ATOM 688 C CA . LYS A 1 88 ? 7.177 -23.905 0.374 1 34.49 88 LYS A CA 1
ATOM 689 C C . LYS A 1 88 ? 5.821 -24.344 -0.186 1 32.61 88 LYS A C 1
ATOM 690 O O . LYS A 1 88 ? 4.81 -24.219 0.505 1 33.25 88 LYS A O 1
ATOM 696 N N . ASN A 1 89 ? 5.791 -24.882 -1.407 1 30.13 89 ASN A N 1
ATOM 697 C CA . ASN A 1 89 ? 4.554 -25.347 -2.021 1 28.36 89 ASN A CA 1
ATOM 698 C C . ASN A 1 89 ? 4.265 -26.772 -1.565 1 26.97 89 ASN A C 1
ATOM 699 O O . ASN A 1 89 ? 4.439 -27.743 -2.322 1 27.21 89 ASN A O 1
ATOM 704 N N . THR A 1 90 ? 3.833 -26.902 -0.315 1 24.85 90 THR A N 1
ATOM 705 C CA . THR A 1 90 ? 3.538 -28.193 0.265 1 23.78 90 THR A CA 1
ATOM 706 C C . THR A 1 90 ? 2.32 -28.832 -0.416 1 23.36 90 THR A C 1
ATOM 707 O O . THR A 1 90 ? 1.522 -28.117 -1.023 1 23.06 90 THR A O 1
ATOM 711 N N . ILE A 1 91 ? 2.094 -30.156 -0.193 1 22.91 91 ILE A N 1
ATOM 712 C CA . ILE A 1 91 ? 0.882 -30.873 -0.617 1 22.02 91 ILE A CA 1
ATOM 713 C C . ILE A 1 91 ? -0.334 -30.176 0.024 1 21.89 91 ILE A C 1
ATOM 714 O O . ILE A 1 91 ? -1.319 -29.994 -0.657 1 23.39 91 ILE A O 1
ATOM 719 N N . SER A 1 92 ? -0.227 -29.688 1.276 1 20.49 92 SER A N 1
ATOM 720 C CA . SER A 1 92 ? -1.313 -28.969 1.948 1 20.09 92 SER A CA 1
ATOM 721 C C . SER A 1 92 ? -1.687 -27.676 1.229 1 20.72 92 SER A C 1
ATOM 722 O O . SER A 1 92 ? -2.869 -27.349 1.159 1 21.24 92 SER A O 1
ATOM 725 N N . LYS A 1 93 ? -0.699 -26.928 0.714 1 20.51 93 LYS A N 1
ATOM 726 C CA . LYS A 1 93 ? -0.985 -25.686 -0.001 1 21.31 93 LYS A CA 1
ATOM 727 C C . LYS A 1 93 ? -1.618 -25.995 -1.358 1 21.48 93 LYS A C 1
ATOM 728 O O . LYS A 1 93 ? -2.567 -25.332 -1.742 1 21.35 93 LYS A O 1
ATOM 734 N N . GLN A 1 94 ? -1.142 -27.039 -2.043 1 21.2 94 GLN A N 1
ATOM 735 C CA . GLN A 1 94 ? -1.684 -27.424 -3.332 1 21.34 94 GLN A CA 1
ATOM 736 C C . GLN A 1 94 ? -3.158 -27.847 -3.19 1 21.98 94 GLN A C 1
ATOM 737 O O . GLN A 1 94 ? -3.994 -27.47 -4.037 1 22.86 94 GLN A O 1
ATOM 743 N N . ILE A 1 95 ? -3.47 -28.599 -2.115 1 20.55 95 ILE A N 1
ATOM 744 C CA . ILE A 1 95 ? -4.821 -29.061 -1.804 1 21.01 95 ILE A CA 1
ATOM 745 C C . ILE A 1 95 ? -5.705 -27.884 -1.429 1 21.83 95 ILE A C 1
ATOM 746 O O . ILE A 1 95 ? -6.838 -27.796 -1.91 1 22.79 95 ILE A O 1
ATOM 751 N N . GLU A 1 96 ? -5.172 -26.936 -0.635 1 20.73 96 GLU A N 1
ATOM 752 C CA . GLU A 1 96 ? -5.874 -25.706 -0.292 1 20.48 96 GLU A CA 1
ATOM 753 C C . GLU A 1 96 ? -6.237 -24.91 -1.573 1 20.05 96 GLU A C 1
ATOM 754 O O . GLU A 1 96 ? -7.345 -24.385 -1.679 1 20.15 96 GLU A O 1
ATOM 760 N N . ASP A 1 97 ? -5.314 -24.843 -2.534 1 19.62 97 ASP A N 1
ATOM 761 C CA . ASP A 1 97 ? -5.527 -24.143 -3.806 1 20.54 97 ASP A CA 1
ATOM 762 C C . ASP A 1 97 ? -6.584 -24.835 -4.623 1 21.13 97 ASP A C 1
ATOM 763 O O . ASP A 1 97 ? -7.502 -24.178 -5.101 1 22.58 97 ASP A O 1
ATOM 768 N N . LEU A 1 98 ? -6.505 -26.174 -4.757 1 20 98 LEU A N 1
ATOM 769 C CA . LEU A 1 98 ? -7.505 -26.923 -5.497 1 19.42 98 LEU A CA 1
ATOM 770 C C . LEU A 1 98 ? -8.881 -26.759 -4.854 1 19.8 98 LEU A C 1
ATOM 771 O O . LEU A 1 98 ? -9.854 -26.502 -5.563 1 20.41 98 LEU A O 1
ATOM 776 N N . THR A 1 99 ? -8.934 -26.756 -3.519 1 19.15 99 THR A N 1
ATOM 777 C CA . THR A 1 99 ? -10.156 -26.529 -2.765 1 19.18 99 THR A CA 1
ATOM 778 C C . THR A 1 99 ? -10.798 -25.183 -3.121 1 19.25 99 THR A C 1
ATOM 779 O O . THR A 1 99 ? -12.006 -25.109 -3.283 1 18.92 99 THR A O 1
ATOM 783 N N . ALA A 1 100 ? -9.991 -24.119 -3.209 1 19.82 100 ALA A N 1
ATOM 784 C CA . ALA A 1 100 ? -10.474 -22.786 -3.553 1 20.84 100 ALA A CA 1
ATOM 785 C C . ALA A 1 100 ? -10.99 -22.739 -4.996 1 21.51 100 ALA A C 1
ATOM 786 O O . ALA A 1 100 ? -11.939 -22.003 -5.274 1 21.79 100 ALA A O 1
ATOM 788 N N . VAL A 1 101 ? -10.379 -23.507 -5.912 1 21.37 101 VAL A N 1
ATOM 789 C CA . VAL A 1 101 ? -10.837 -23.511 -7.304 1 21.33 101 VAL A CA 1
ATOM 790 C C . VAL A 1 101 ? -12.191 -24.21 -7.382 1 22.31 101 VAL A C 1
ATOM 791 O O . VAL A 1 101 ? -13.145 -23.65 -7.953 1 23.02 101 VAL A O 1
ATOM 795 N N . ILE A 1 102 ? -12.319 -25.384 -6.727 1 21.7 102 ILE A N 1
ATOM 796 C CA . ILE A 1 102 ? -13.594 -26.111 -6.663 1 22.14 102 ILE A CA 1
ATOM 797 C C . ILE A 1 102 ? -14.69 -25.215 -6.044 1 23.06 102 ILE A C 1
ATOM 798 O O . ILE A 1 102 ? -15.791 -25.121 -6.584 1 23.21 102 ILE A O 1
ATOM 803 N N . GLU A 1 103 ? -14.359 -24.532 -4.938 1 22.95 103 GLU A N 1
ATOM 804 C CA . GLU A 1 103 ? -15.314 -23.65 -4.284 1 23.99 103 GLU A CA 1
ATOM 805 C C . GLU A 1 103 ? -15.646 -22.415 -5.114 1 25.43 103 GLU A C 1
ATOM 806 O O . GLU A 1 103 ? -16.733 -21.882 -4.959 1 26.75 103 GLU A O 1
ATOM 812 N N . TYR A 1 104 ? -14.716 -21.928 -5.937 1 25.06 104 TYR A N 1
ATOM 813 C CA . TYR A 1 104 ? -14.978 -20.786 -6.797 1 26.26 104 TYR A CA 1
ATOM 814 C C . TYR A 1 104 ? -15.953 -21.24 -7.897 1 26.18 104 TYR A C 1
ATOM 815 O O . TYR A 1 104 ? -16.962 -20.578 -8.134 1 26.48 104 TYR A O 1
ATOM 824 N N . VAL A 1 105 ? -15.704 -22.395 -8.505 1 25.86 105 VAL A N 1
ATOM 825 C CA . VAL A 1 105 ? -16.592 -22.938 -9.533 1 26.92 105 VAL A CA 1
ATOM 826 C C . VAL A 1 105 ? -18.026 -23.151 -8.98 1 28.64 105 VAL A C 1
ATOM 827 O O . VAL A 1 105 ? -19.005 -22.831 -9.652 1 28.99 105 VAL A O 1
ATOM 831 N N . PHE A 1 106 ? -18.141 -23.669 -7.754 1 29.6 106 PHE A N 1
ATOM 832 C CA . PHE A 1 106 ? -19.434 -23.888 -7.105 1 31 106 PHE A CA 1
ATOM 833 C C . PHE A 1 106 ? -20.027 -22.606 -6.478 1 32.01 106 PHE A C 1
ATOM 834 O O . PHE A 1 106 ? -21.146 -22.646 -5.973 1 32.97 106 PHE A O 1
ATOM 842 N N . SER A 1 107 ? -19.298 -21.486 -6.492 1 31.61 107 SER A N 1
ATOM 843 C CA . SER A 1 107 ? -19.801 -20.223 -5.972 1 31.95 107 SER A CA 1
ATOM 844 C C . SER A 1 107 ? -20.618 -19.483 -7.037 1 33.59 107 SER A C 1
ATOM 845 O O . SER A 1 107 ? -20.522 -19.784 -8.227 1 33.16 107 SER A O 1
ATOM 848 N N . ASP A 1 108 ? -21.359 -18.452 -6.592 1 35.13 108 ASP A N 1
ATOM 849 C CA . ASP A 1 108 ? -22.115 -17.523 -7.42 1 36.33 108 ASP A CA 1
ATOM 850 C C . ASP A 1 108 ? -21.172 -16.643 -8.282 1 36.81 108 ASP A C 1
ATOM 851 O O . ASP A 1 108 ? -21.642 -15.997 -9.212 1 37.31 108 ASP A O 1
ATOM 856 N N . GLU A 1 109 ? -19.865 -16.587 -7.957 1 36.56 109 GLU A N 1
ATOM 857 C CA . GLU A 1 109 ? -18.877 -15.825 -8.696 1 36.86 109 GLU A CA 1
ATOM 858 C C . GLU A 1 109 ? -18.524 -16.493 -10.033 1 35.99 109 GLU A C 1
ATOM 859 O O . GLU A 1 109 ? -18.039 -15.794 -10.924 1 36.59 109 GLU A O 1
ATOM 865 N N . PHE A 1 110 ? -18.726 -17.83 -10.181 1 34.5 110 PHE A N 1
ATOM 866 C CA . PHE A 1 110 ? -18.449 -18.506 -11.461 1 33.79 110 PHE A CA 1
ATOM 867 C C . PHE A 1 110 ? -19.569 -18.15 -12.447 1 35.23 110 PHE A C 1
ATOM 868 O O . PHE A 1 110 ? -20.724 -18.58 -12.27 1 37.04 110 PHE A O 1
ATOM 876 N N . GLY A 1 111 ? -19.241 -17.345 -13.441 1 33.79 111 GLY A N 1
ATOM 877 C CA . GLY A 1 111 ? -20.25 -16.881 -14.383 1 34 111 GLY A CA 1
ATOM 878 C C . GLY A 1 111 ? -20.471 -17.748 -15.602 1 33.09 111 GLY A C 1
ATOM 879 O O . GLY A 1 111 ? -21.182 -17.337 -16.513 1 33.15 111 GLY A O 1
ATOM 880 N N . VAL A 1 112 ? -19.884 -18.954 -15.624 1 31.74 112 VAL A N 1
ATOM 881 C CA . VAL A 1 112 ? -20.027 -19.846 -16.764 1 30.44 112 VAL A CA 1
ATOM 882 C C . VAL A 1 112 ? -21.121 -20.873 -16.51 1 29.97 112 VAL A C 1
ATOM 883 O O . VAL A 1 112 ? -20.968 -21.735 -15.649 1 30.01 112 VAL A O 1
ATOM 887 N N . LEU A 1 113 ? -22.234 -20.757 -17.258 1 29.4 113 LEU A N 1
ATOM 888 C CA . LEU A 1 113 ? -23.41 -21.623 -17.221 1 28.66 113 LEU A CA 1
ATOM 889 C C . LEU A 1 113 ? -23.01 -23.09 -17.32 1 29.33 113 LEU A C 1
ATOM 890 O O . LEU A 1 113 ? -22.578 -23.537 -18.388 1 29.84 113 LEU A O 1
ATOM 895 N N . ASN A 1 114 ? -23.174 -23.844 -16.221 1 28.51 114 ASN A N 1
ATOM 896 C CA . ASN A 1 114 ? -22.798 -25.251 -16.23 1 28.29 114 ASN A CA 1
ATOM 897 C C . ASN A 1 114 ? -23.886 -26.157 -15.623 1 29.76 114 ASN A C 1
ATOM 898 O O . ASN A 1 114 ? -24.877 -25.657 -15.096 1 30.03 114 ASN A O 1
ATOM 903 N N . ASP A 1 115 ? -23.734 -27.485 -15.741 1 30.53 115 ASP A N 1
ATOM 904 C CA . ASP A 1 115 ? -24.733 -28.419 -15.22 1 31.28 115 ASP A CA 1
ATOM 905 C C . ASP A 1 115 ? -24.481 -28.88 -13.766 1 32.08 115 ASP A C 1
ATOM 906 O O . ASP A 1 115 ? -25.162 -29.779 -13.278 1 33.19 115 ASP A O 1
ATOM 911 N N . GLY A 1 116 ? -23.506 -28.289 -13.098 1 31.32 116 GLY A N 1
ATOM 912 C CA . GLY A 1 116 ? -23.202 -28.63 -11.721 1 31.31 116 GLY A CA 1
ATOM 913 C C . GLY A 1 116 ? -22.343 -29.86 -11.515 1 31.01 116 GLY A C 1
ATOM 914 O O . GLY A 1 116 ? -22.009 -30.168 -10.371 1 31.77 116 GLY A O 1
ATOM 915 N N . GLN A 1 117 ? -21.978 -30.575 -12.589 1 29.68 117 GLN A N 1
ATOM 916 C CA . GLN A 1 117 ? -21.15 -31.774 -12.456 1 29.12 117 GLN A CA 1
ATOM 917 C C . GLN A 1 117 ? -19.689 -31.385 -12.446 1 27.47 117 GLN A C 1
ATOM 918 O O . GLN A 1 117 ? -19.241 -30.66 -13.334 1 28.42 117 GLN A O 1
ATOM 924 N N . LEU A 1 118 ? -18.941 -31.882 -11.474 1 24.96 118 LEU A N 1
ATOM 925 C CA . LEU A 1 118 ? -17.526 -31.56 -11.376 1 23.81 118 LEU A CA 1
ATOM 926 C C . LEU A 1 118 ? -16.709 -32.795 -11.568 1 23.12 118 LEU A C 1
ATOM 927 O O . LEU A 1 118 ? -16.826 -33.726 -10.799 1 23.62 118 LEU A O 1
ATOM 932 N N . PHE A 1 119 ? -15.843 -32.782 -12.559 1 22.01 119 PHE A N 1
ATOM 933 C CA . PHE A 1 119 ? -14.952 -33.877 -12.858 1 21.47 119 PHE A CA 1
ATOM 934 C C . PHE A 1 119 ? -13.565 -33.327 -12.695 1 19.95 119 PHE A C 1
ATOM 935 O O . PHE A 1 119 ? -13.311 -32.2 -13.107 1 19.97 119 PHE A O 1
ATOM 943 N N . LEU A 1 120 ? -12.649 -34.102 -12.126 1 19.19 120 LEU A N 1
ATOM 944 C CA . LEU A 1 120 ? -11.266 -33.63 -12.001 1 18.29 120 LEU A CA 1
ATOM 945 C C . LEU A 1 120 ? -10.368 -34.365 -12.972 1 18.03 120 LEU A C 1
ATOM 946 O O . LEU A 1 120 ? -10.546 -35.56 -13.199 1 17.93 120 LEU A O 1
ATOM 951 N N . LEU A 1 121 ? -9.363 -33.671 -13.482 1 17.8 121 LEU A N 1
ATOM 952 C CA . LEU A 1 121 ? -8.362 -34.287 -14.339 1 18.72 121 LEU A CA 1
ATOM 953 C C . LEU A 1 121 ? -7.024 -33.875 -13.76 1 20.86 121 LEU A C 1
ATOM 954 O O . LEU A 1 121 ? -6.772 -32.684 -13.579 1 21.66 121 LEU A O 1
ATOM 959 N N . GLY A 1 122 ? -6.207 -34.854 -13.406 1 21.1 122 GLY A N 1
ATOM 960 C CA . GLY A 1 122 ? -4.91 -34.558 -12.842 1 22.41 122 GLY A CA 1
ATOM 961 C C . GLY A 1 122 ? -3.765 -35.198 -13.567 1 24.45 122 GLY A C 1
ATOM 962 O O . GLY A 1 122 ? -3.773 -36.406 -13.794 1 25.15 122 GLY A O 1
ATOM 963 N N . HIS A 1 123 ? -2.737 -34.406 -13.868 1 25.4 123 HIS A N 1
ATOM 964 C CA . HIS A 1 123 ? -1.54 -34.937 -14.502 1 26.94 123 HIS A CA 1
ATOM 965 C C . HIS A 1 123 ? -0.418 -35.006 -13.479 1 27.59 123 HIS A C 1
ATOM 966 O O . HIS A 1 123 ? -0.209 -34.035 -12.761 1 27.54 123 HIS A O 1
ATOM 973 N N . SER A 1 124 ? 0.294 -36.15 -13.41 1 28.02 124 SER A N 1
ATOM 974 C CA . SER A 1 124 ? 1.462 -36.373 -12.553 1 28.42 124 SER A CA 1
ATOM 975 C C . SER A 1 124 ? 1.185 -36.07 -11.045 1 28.76 124 SER A C 1
ATOM 976 O O . SER A 1 124 ? 0.293 -36.706 -10.462 1 28.66 124 SER A O 1
ATOM 979 N N . GLY A 1 125 ? 1.879 -35.086 -10.442 1 28.41 125 GLY A N 1
ATOM 980 C CA . GLY A 1 125 ? 1.631 -34.682 -9.056 1 28.25 125 GLY A CA 1
ATOM 981 C C . GLY A 1 125 ? 0.204 -34.215 -8.87 1 27.87 125 GLY A C 1
ATOM 982 O O . GLY A 1 125 ? -0.424 -34.595 -7.894 1 28.89 125 GLY A O 1
ATOM 983 N N . GLY A 1 126 ? -0.352 -33.544 -9.891 1 26.74 126 GLY A N 1
ATOM 984 C CA . GLY A 1 126 ? -1.733 -33.078 -9.908 1 25.76 126 GLY A CA 1
ATOM 985 C C . GLY A 1 126 ? -2.746 -34.201 -9.815 1 24.94 126 GLY A C 1
ATOM 986 O O . GLY A 1 126 ? -3.871 -33.98 -9.389 1 24.74 126 GLY A O 1
ATOM 987 N N . GLY A 1 127 ? -2.357 -35.406 -10.223 1 24.44 127 GLY A N 1
ATOM 988 C CA . GLY A 1 127 ? -3.21 -36.577 -10.112 1 24.26 127 GLY A CA 1
ATOM 989 C C . GLY A 1 127 ? -3.332 -36.975 -8.653 1 24.18 127 GLY A C 1
ATOM 990 O O . GLY A 1 127 ? -4.433 -37.212 -8.143 1 23.98 127 GLY A O 1
ATOM 991 N N . GLY A 1 128 ? -2.208 -36.977 -7.946 1 24.17 128 GLY A N 1
ATOM 992 C CA . GLY A 1 128 ? -2.194 -37.287 -6.521 1 24.41 128 GLY A CA 1
ATOM 993 C C . GLY A 1 128 ? -3.061 -36.35 -5.712 1 24.82 128 GLY A C 1
ATOM 994 O O . GLY A 1 128 ? -3.879 -36.787 -4.893 1 25.2 128 GLY A O 1
ATOM 995 N N . ILE A 1 129 ? -2.92 -35.053 -5.981 1 25.04 129 ILE A N 1
ATOM 996 C CA . ILE A 1 129 ? -3.69 -33.958 -5.338 1 26 129 ILE A CA 1
ATOM 997 C C . ILE A 1 129 ? -5.201 -34.11 -5.665 1 23.53 129 ILE A C 1
ATOM 998 O O . ILE A 1 129 ? -6.041 -33.881 -4.806 1 22.37 129 ILE A O 1
ATOM 1003 N N . SER A 1 130 ? -5.522 -34.569 -6.899 1 21.74 130 SER A N 1
ATOM 1004 C CA . SER A 1 130 ? -6.886 -34.817 -7.35 1 20.81 130 SER A CA 1
ATOM 1005 C C . SER A 1 130 ? -7.514 -36.005 -6.662 1 21.05 130 SER A C 1
ATOM 1006 O O . SER A 1 130 ? -8.711 -35.981 -6.407 1 21.39 130 SER A O 1
ATOM 1009 N N . ILE A 1 131 ? -6.74 -37.058 -6.384 1 21.27 131 ILE A N 1
ATOM 1010 C CA . ILE A 1 131 ? -7.28 -38.236 -5.697 1 21.85 131 ILE A CA 1
ATOM 1011 C C . ILE A 1 131 ? -7.617 -37.867 -4.262 1 23.48 131 ILE A C 1
ATOM 1012 O O . ILE A 1 131 ? -8.712 -38.178 -3.775 1 24.03 131 ILE A O 1
ATOM 1017 N N . ILE A 1 132 ? -6.704 -37.152 -3.568 1 23.88 132 ILE A N 1
ATOM 1018 C CA . ILE A 1 132 ? -6.96 -36.751 -2.174 1 23.75 132 ILE A CA 1
ATOM 1019 C C . ILE A 1 132 ? -8.213 -35.866 -2.134 1 24.05 132 ILE A C 1
ATOM 1020 O O . ILE A 1 132 ? -9.142 -36.134 -1.38 1 25.17 132 ILE A O 1
ATOM 1025 N N . LYS A 1 133 ? -8.27 -34.893 -3.027 1 23.08 133 LYS A N 1
ATOM 1026 C CA . LYS A 1 133 ? -9.4 -33.996 -3.118 1 23.63 133 LYS A CA 1
ATOM 1027 C C . LYS A 1 133 ? -10.718 -34.706 -3.422 1 26.27 133 LYS A C 1
ATOM 1028 O O . LYS A 1 133 ? -11.728 -34.377 -2.803 1 26.86 133 LYS A O 1
ATOM 1034 N N . ALA A 1 134 ? -10.721 -35.702 -4.343 1 27.44 134 ALA A N 1
ATOM 1035 C CA . ALA A 1 134 ? -11.928 -36.473 -4.659 1 28.19 134 ALA A CA 1
ATOM 1036 C C . ALA A 1 134 ? -12.451 -37.214 -3.424 1 29.61 134 ALA A C 1
ATOM 1037 O O . ALA A 1 134 ? -13.654 -37.359 -3.287 1 30.13 134 ALA A O 1
ATOM 1039 N N . VAL A 1 135 ? -11.561 -37.688 -2.527 1 30.08 135 VAL A N 1
ATOM 1040 C CA . VAL A 1 135 ? -11.987 -38.369 -1.305 1 31.01 135 VAL A CA 1
ATOM 1041 C C . VAL A 1 135 ? -12.617 -37.359 -0.359 1 31.96 135 VAL A C 1
ATOM 1042 O O . VAL A 1 135 ? -13.646 -37.65 0.25 1 32.02 135 VAL A O 1
ATOM 1046 N N . GLU A 1 136 ? -11.985 -36.184 -0.219 1 32.2 136 GLU A N 1
ATOM 1047 C CA . GLU A 1 136 ? -12.456 -35.116 0.663 1 32.34 136 GLU A CA 1
ATOM 1048 C C . GLU A 1 136 ? -13.759 -34.487 0.214 1 32.77 136 GLU A C 1
ATOM 1049 O O . GLU A 1 136 ? -14.506 -33.99 1.042 1 33.04 136 GLU A O 1
ATOM 1055 N N . ASP A 1 137 ? -14.04 -34.505 -1.075 1 32.96 137 ASP A N 1
ATOM 1056 C CA . ASP A 1 137 ? -15.226 -33.856 -1.609 1 34 137 ASP A CA 1
ATOM 1057 C C . ASP A 1 137 ? -15.978 -34.736 -2.587 1 34.61 137 ASP A C 1
ATOM 1058 O O . ASP A 1 137 ? -15.572 -34.893 -3.742 1 34.06 137 ASP A O 1
ATOM 1063 N N . GLU A 1 138 ? -17.115 -35.26 -2.124 1 35.04 138 GLU A N 1
ATOM 1064 C CA . GLU A 1 138 ? -17.992 -36.108 -2.915 1 35.6 138 GLU A CA 1
ATOM 1065 C C . GLU A 1 138 ? -18.729 -35.352 -4.047 1 34.02 138 GLU A C 1
ATOM 1066 O O . GLU A 1 138 ? -19.479 -35.972 -4.795 1 34.52 138 GLU A O 1
ATOM 1072 N N . ARG A 1 139 ? -18.506 -34.037 -4.199 1 32.18 139 ARG A N 1
ATOM 1073 C CA . ARG A 1 139 ? -19.062 -33.3 -5.339 1 30.92 139 ARG A CA 1
ATOM 1074 C C . ARG A 1 139 ? -18.217 -33.575 -6.628 1 29.2 139 ARG A C 1
ATOM 1075 O O . ARG A 1 139 ? -18.63 -33.222 -7.73 1 29.49 139 ARG A O 1
ATOM 1083 N N . VAL A 1 140 ? -17.039 -34.204 -6.482 1 27.48 140 VAL A N 1
ATOM 1084 C CA . VAL A 1 140 ? -16.227 -34.648 -7.587 1 26.9 140 VAL A CA 1
ATOM 1085 C C . VAL A 1 140 ? -16.897 -35.953 -7.998 1 28.11 140 VAL A C 1
ATOM 1086 O O . VAL A 1 140 ? -16.858 -36.931 -7.25 1 28.28 140 VAL A O 1
ATOM 1090 N N . ARG A 1 141 ? -17.567 -35.957 -9.138 1 28.7 141 ARG A N 1
ATOM 1091 C CA . ARG A 1 141 ? -18.323 -37.119 -9.589 1 30.04 141 ARG A CA 1
ATOM 1092 C C . ARG A 1 141 ? -17.565 -38.066 -10.533 1 31.08 141 ARG A C 1
ATOM 1093 O O . ARG A 1 141 ? -18.072 -39.134 -10.879 1 32.62 141 ARG A O 1
ATOM 1101 N N . ALA A 1 142 ? -16.372 -37.692 -10.955 1 30.12 142 ALA A N 1
ATOM 1102 C CA . ALA A 1 142 ? -15.521 -38.53 -11.784 1 29.66 142 ALA A CA 1
ATOM 1103 C C . ALA A 1 142 ? -14.11 -37.985 -11.718 1 29.21 142 ALA A C 1
ATOM 1104 O O . ALA A 1 142 ? -13.888 -36.791 -11.514 1 29.56 142 ALA A O 1
ATOM 1106 N N . LEU A 1 143 ? -13.153 -38.863 -11.908 1 28.34 143 LEU A N 1
ATOM 1107 C CA . LEU A 1 143 ? -11.751 -38.509 -11.845 1 27.15 143 LEU A CA 1
ATOM 1108 C C . LEU A 1 143 ? -11.025 -39.183 -13.001 1 26.48 143 LEU A C 1
ATOM 1109 O O . LEU A 1 143 ? -11.257 -40.357 -13.265 1 26.23 143 LEU A O 1
ATOM 1114 N N . ALA A 1 144 ? -10.179 -38.43 -13.707 1 25.72 144 ALA A N 1
ATOM 1115 C CA . ALA A 1 144 ? -9.311 -38.941 -14.754 1 25.42 144 ALA A CA 1
ATOM 1116 C C . ALA A 1 144 ? -7.903 -38.561 -14.334 1 24.93 144 ALA A C 1
ATOM 1117 O O . ALA A 1 144 ? -7.661 -37.463 -13.828 1 24.21 144 ALA A O 1
ATOM 1119 N N . LEU A 1 145 ? -6.984 -39.496 -14.506 1 24.98 145 LEU A N 1
ATOM 1120 C CA . LEU A 1 145 ? -5.596 -39.362 -14.112 1 25.79 145 LEU A CA 1
ATOM 1121 C C . LEU A 1 145 ? -4.732 -39.597 -15.312 1 27.47 145 LEU A C 1
ATOM 1122 O O . LEU A 1 145 ? -4.934 -40.575 -16.045 1 28.73 145 LEU A O 1
ATOM 1127 N N . TRP A 1 146 ? -3.807 -38.685 -15.574 1 27.22 146 TRP A N 1
ATOM 1128 C CA . TRP A 1 146 ? -2.929 -38.809 -16.742 1 26.77 146 TRP A CA 1
ATOM 1129 C C . TRP A 1 146 ? -1.536 -38.899 -16.184 1 27.62 146 TRP A C 1
ATOM 1130 O O . TRP A 1 146 ? -1.091 -37.919 -15.603 1 27.99 146 TRP A O 1
ATOM 1141 N N . ALA A 1 147 ? -0.843 -40.052 -16.321 1 27.94 147 ALA A N 1
ATOM 1142 C CA . ALA A 1 147 ? 0.526 -40.229 -15.82 1 28.69 147 ALA A CA 1
ATOM 1143 C C . ALA A 1 147 ? 0.628 -39.877 -14.325 1 30.06 147 ALA A C 1
ATOM 1144 O O . ALA A 1 147 ? 1.618 -39.296 -13.88 1 30.68 147 ALA A O 1
ATOM 1146 N N . SER A 1 148 ? -0.416 -40.183 -13.564 1 30.27 148 SER A N 1
ATOM 1147 C CA . SER A 1 148 ? -0.486 -39.835 -12.157 1 30.57 148 SER A CA 1
ATOM 1148 C C . SER A 1 148 ? 0.485 -40.639 -11.269 1 31.66 148 SER A C 1
ATOM 1149 O O . SER A 1 148 ? 0.753 -41.819 -11.517 1 32.42 148 SER A O 1
ATOM 1152 N N . ILE A 1 149 ? 1.003 -39.994 -10.224 1 31.32 149 ILE A N 1
ATOM 1153 C CA . ILE A 1 149 ? 1.837 -40.666 -9.231 1 30.9 149 ILE A CA 1
ATOM 1154 C C . ILE A 1 149 ? 0.924 -41.538 -8.36 1 31.27 149 ILE A C 1
ATOM 1155 O O . ILE A 1 149 ? -0.279 -41.278 -8.257 1 31.14 149 ILE A O 1
ATOM 1160 N N . SER A 1 150 ? 1.479 -42.589 -7.761 1 31.69 150 SER A N 1
ATOM 1161 C CA . SER A 1 150 ? 0.714 -43.438 -6.839 1 32.82 150 SER A CA 1
ATOM 1162 C C . SER A 1 150 ? 1.11 -43.203 -5.355 1 34.05 150 SER A C 1
ATOM 1163 O O . SER A 1 150 ? 0.451 -43.717 -4.447 1 34.63 150 SER A O 1
ATOM 1166 N N . THR A 1 151 ? 2.163 -42.403 -5.11 1 34.35 151 THR A N 1
ATOM 1167 C CA . THR A 1 151 ? 2.593 -42.056 -3.774 1 35.62 151 THR A CA 1
ATOM 1168 C C . THR A 1 151 ? 3.232 -40.68 -3.775 1 36.86 151 THR A C 1
ATOM 1169 O O . THR A 1 151 ? 3.987 -40.336 -4.698 1 36.75 151 THR A O 1
ATOM 1173 N N . PHE A 1 152 ? 2.968 -39.898 -2.712 1 37.38 152 PHE A N 1
ATOM 1174 C CA . PHE A 1 152 ? 3.615 -38.595 -2.589 1 38.21 152 PHE A CA 1
ATOM 1175 C C . PHE A 1 152 ? 5.068 -38.735 -2.083 1 42 152 PHE A C 1
ATOM 1176 O O . PHE A 1 152 ? 5.832 -37.781 -2.18 1 42.27 152 PHE A O 1
ATOM 1184 N N . ARG A 1 153 ? 5.443 -39.941 -1.578 1 44.72 153 ARG A N 1
ATOM 1185 C CA . ARG A 1 153 ? 6.723 -40.359 -1.024 1 47.76 153 ARG A CA 1
ATOM 1186 C C . ARG A 1 153 ? 7.71 -40.58 -2.168 1 49.79 153 ARG A C 1
ATOM 1187 O O . ARG A 1 153 ? 8.195 -41.691 -2.368 1 50.44 153 ARG A O 1
ATOM 1195 N N . ARG A 1 154 ? 8.019 -39.503 -2.906 1 50.91 154 ARG A N 1
ATOM 1196 C CA . ARG A 1 154 ? 8.905 -39.488 -4.076 1 52.24 154 ARG A CA 1
ATOM 1197 C C . ARG A 1 154 ? 10.385 -39.38 -3.721 1 54.63 154 ARG A C 1
ATOM 1198 O O . ARG A 1 154 ? 11.224 -39.675 -4.571 1 54.75 154 ARG A O 1
ATOM 1206 N N . TYR A 1 155 ? 10.711 -38.851 -2.521 1 56.3 155 TYR A N 1
ATOM 1207 C CA . TYR A 1 155 ? 12.095 -38.611 -2.117 1 58.32 155 TYR A CA 1
ATOM 1208 C C . TYR A 1 155 ? 12.893 -39.868 -1.908 1 59.62 155 TYR A C 1
ATOM 1209 O O . TYR A 1 155 ? 12.388 -40.815 -1.305 1 59.86 155 TYR A O 1
ATOM 1218 N N . SER A 1 156 ? 14.153 -39.87 -2.377 1 60.29 156 SER A N 1
ATOM 1219 C CA . SER A 1 156 ? 15.079 -40.992 -2.184 1 61.82 156 SER A CA 1
ATOM 1220 C C . SER A 1 156 ? 15.805 -40.92 -0.798 1 62.66 156 SER A C 1
ATOM 1221 O O . SER A 1 156 ? 15.76 -39.876 -0.143 1 62.36 156 SER A O 1
ATOM 1224 N N . LYS A 1 157 ? 16.483 -42.024 -0.362 1 63.51 157 LYS A N 1
ATOM 1225 C CA . LYS A 1 157 ? 17.233 -42.077 0.917 1 64.63 157 LYS A CA 1
ATOM 1226 C C . LYS A 1 157 ? 18.215 -40.903 1.024 1 65.21 157 LYS A C 1
ATOM 1227 O O . LYS A 1 157 ? 18.391 -40.322 2.102 1 65.42 157 LYS A O 1
ATOM 1233 N N . HIS A 1 158 ? 18.855 -40.584 -0.125 1 65.03 158 HIS A N 1
ATOM 1234 C CA . HIS A 1 158 ? 19.816 -39.514 -0.337 1 65.04 158 HIS A CA 1
ATOM 1235 C C . HIS A 1 158 ? 19.136 -38.139 -0.2 1 63.07 158 HIS A C 1
ATOM 1236 O O . HIS A 1 158 ? 19.538 -37.368 0.681 1 63.53 158 HIS A O 1
ATOM 1243 N N . GLN A 1 159 ? 18.082 -37.849 -1.005 1 60.62 159 GLN A N 1
ATOM 1244 C CA . GLN A 1 159 ? 17.376 -36.561 -0.914 1 59.18 159 GLN A CA 1
ATOM 1245 C C . GLN A 1 159 ? 16.917 -36.221 0.514 1 58.19 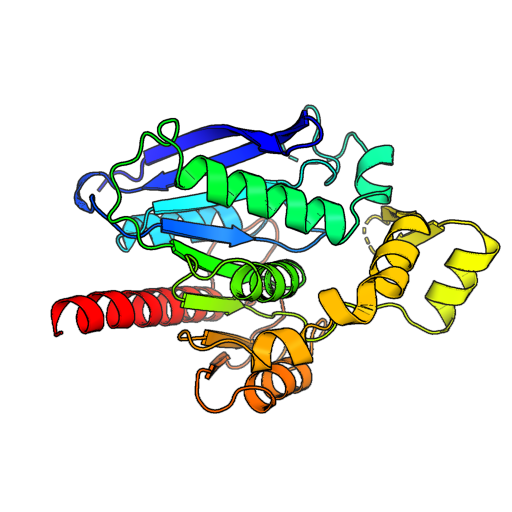159 GLN A C 1
ATOM 1246 O O . GLN A 1 159 ? 17.145 -35.109 0.97 1 57.82 159 GLN A O 1
ATOM 1252 N N . ILE A 1 160 ? 16.327 -37.192 1.232 1 57.7 160 ILE A N 1
ATOM 1253 C CA . ILE A 1 160 ? 15.879 -36.977 2.608 1 57.85 160 ILE A CA 1
ATOM 1254 C C . ILE A 1 160 ? 17.047 -36.615 3.519 1 57.56 160 ILE A C 1
ATOM 1255 O O . ILE A 1 160 ? 16.901 -35.778 4.41 1 57.26 160 ILE A O 1
ATOM 1260 N N . GLU A 1 161 ? 18.212 -37.217 3.265 1 57.39 161 GLU A N 1
ATOM 1261 C CA . GLU A 1 161 ? 19.419 -36.963 4.03 1 57.55 161 GLU A CA 1
ATOM 1262 C C . GLU A 1 161 ? 19.935 -35.539 3.841 1 56.4 161 GLU A C 1
ATOM 1263 O O . GLU A 1 161 ? 20.281 -34.87 4.834 1 56.07 161 GLU A O 1
ATOM 1269 N N . GLU A 1 162 ? 19.883 -35.033 2.59 1 55.15 162 GLU A N 1
ATOM 1270 C CA . GLU A 1 162 ? 20.286 -33.649 2.362 1 54.34 162 GLU A CA 1
ATOM 1271 C C . GLU A 1 162 ? 19.24 -32.677 2.966 1 52.2 162 GLU A C 1
ATOM 1272 O O . GLU A 1 162 ? 19.637 -31.709 3.621 1 52.33 162 GLU A O 1
ATOM 1278 N N . LEU A 1 163 ? 17.929 -33.019 2.892 1 49.97 163 LEU A N 1
ATOM 1279 C CA . LEU A 1 163 ? 16.859 -32.203 3.496 1 49.22 163 LEU A CA 1
ATOM 1280 C C . LEU A 1 163 ? 17.077 -31.956 5.009 1 49.21 163 LEU A C 1
ATOM 1281 O O . LEU A 1 163 ? 16.92 -30.838 5.488 1 48.04 163 LEU A O 1
ATOM 1286 N N . GLU A 1 164 ? 17.427 -33.011 5.748 1 50.5 164 GLU A N 1
ATOM 1287 C CA . GLU A 1 164 ? 17.63 -32.908 7.188 1 52.63 164 GLU A CA 1
ATOM 1288 C C . GLU A 1 164 ? 18.966 -32.222 7.579 1 54.56 164 GLU A C 1
ATOM 1289 O O . GLU A 1 164 ? 19.076 -31.636 8.672 1 54.59 164 GLU A O 1
ATOM 1295 N N . LYS A 1 165 ? 19.957 -32.262 6.67 1 55.7 165 LYS A N 1
ATOM 1296 C CA . LYS A 1 165 ? 21.261 -31.63 6.875 1 57.27 165 LYS A CA 1
ATOM 1297 C C . LYS A 1 165 ? 21.255 -30.115 6.529 1 58.01 165 LYS A C 1
ATOM 1298 O O . LYS A 1 165 ? 21.763 -29.296 7.306 1 58.2 165 LYS A O 1
ATOM 1304 N N . ASN A 1 166 ? 20.693 -29.753 5.356 1 57.98 166 ASN A N 1
ATOM 1305 C CA . ASN A 1 166 ? 20.726 -28.387 4.847 1 58.23 166 ASN A CA 1
ATOM 1306 C C . ASN A 1 166 ? 19.468 -27.574 5.058 1 58.51 166 ASN A C 1
ATOM 1307 O O . ASN A 1 166 ? 19.546 -26.345 5.115 1 58.93 166 ASN A O 1
ATOM 1312 N N . GLY A 1 167 ? 18.33 -28.241 5.183 1 57.98 167 GLY A N 1
ATOM 1313 C CA . GLY A 1 167 ? 17.059 -27.546 5.361 1 57.74 167 GLY A CA 1
ATOM 1314 C C . GLY A 1 167 ? 16.266 -27.373 4.079 1 57.48 167 GLY A C 1
ATOM 1315 O O . GLY A 1 167 ? 15.148 -26.856 4.114 1 57.74 167 GLY A O 1
ATOM 1316 N N . TYR A 1 168 ? 16.841 -27.827 2.945 1 56.89 168 TYR A N 1
ATOM 1317 C CA . TYR A 1 168 ? 16.311 -27.765 1.589 1 57.15 168 TYR A CA 1
ATOM 1318 C C . TYR A 1 168 ? 17.125 -28.692 0.642 1 56.97 168 TYR A C 1
ATOM 1319 O O . TYR A 1 168 ? 18.214 -29.135 0.996 1 57.43 168 TYR A O 1
ATOM 1328 N N . ILE A 1 169 ? 16.614 -28.952 -0.561 1 56.4 169 ILE A N 1
ATOM 1329 C CA . ILE A 1 169 ? 17.306 -29.713 -1.618 1 56.61 169 ILE A CA 1
ATOM 1330 C C . ILE A 1 169 ? 17.037 -29.047 -2.985 1 56.61 169 ILE A C 1
ATOM 1331 O O . ILE A 1 169 ? 16.099 -28.259 -3.089 1 56.32 169 ILE A O 1
ATOM 1336 N N . PHE A 1 170 ? 17.812 -29.389 -4.045 1 56.72 170 PHE A N 1
ATOM 1337 C CA . PHE A 1 170 ? 17.506 -28.881 -5.383 1 57.61 170 PHE A CA 1
ATOM 1338 C C . PHE A 1 170 ? 16.945 -30.015 -6.254 1 59.14 170 PHE A C 1
ATOM 1339 O O . PHE A 1 170 ? 17.34 -31.166 -6.101 1 58.87 170 PHE A O 1
ATOM 1347 N N . VAL A 1 171 ? 15.981 -29.701 -7.12 1 60.87 171 VAL A N 1
ATOM 1348 C CA . VAL A 1 171 ? 15.31 -30.684 -7.972 1 63.37 171 VAL A CA 1
ATOM 1349 C C . VAL A 1 171 ? 15.263 -30.153 -9.415 1 66.03 171 VAL A C 1
ATOM 1350 O O . VAL A 1 171 ? 14.867 -29.001 -9.616 1 66.65 171 VAL A O 1
ATOM 1354 N N . ARG A 1 172 ? 15.621 -30.981 -10.425 1 67.23 172 ARG A N 1
ATOM 1355 C CA . ARG A 1 172 ? 15.574 -30.52 -11.818 1 68.8 172 ARG A CA 1
ATOM 1356 C C . ARG A 1 172 ? 14.138 -30.34 -12.355 1 69.1 172 ARG A C 1
ATOM 1357 O O . ARG A 1 172 ? 13.433 -31.312 -12.621 1 69.12 172 ARG A O 1
ATOM 1365 N N . ILE A 1 178 ? 17.28 -26.895 -15.013 1 63.81 178 ILE A N 1
ATOM 1366 C CA . ILE A 1 178 ? 16.771 -25.847 -14.114 1 64.45 178 ILE A CA 1
ATOM 1367 C C . ILE A 1 178 ? 16.439 -26.372 -12.709 1 64.22 178 ILE A C 1
ATOM 1368 O O . ILE A 1 178 ? 15.33 -26.873 -12.491 1 64.65 178 ILE A O 1
ATOM 1373 N N . GLN A 1 179 ? 17.374 -26.21 -11.743 1 63.13 179 GLN A N 1
ATOM 1374 C CA . GLN A 1 179 ? 17.178 -26.665 -10.364 1 61.97 179 GLN A CA 1
ATOM 1375 C C . GLN A 1 179 ? 16.267 -25.734 -9.549 1 60.77 179 GLN A C 1
ATOM 1376 O O . GLN A 1 179 ? 16.381 -24.509 -9.616 1 60.61 179 GLN A O 1
ATOM 1382 N N . VAL A 1 180 ? 15.351 -26.326 -8.779 1 59.82 180 VAL A N 1
ATOM 1383 C CA . VAL A 1 180 ? 14.449 -25.574 -7.914 1 59.05 180 VAL A CA 1
ATOM 1384 C C . VAL A 1 180 ? 14.653 -26.008 -6.479 1 57.12 180 VAL A C 1
ATOM 1385 O O . VAL A 1 180 ? 14.747 -27.2 -6.191 1 57.25 180 VAL A O 1
ATOM 1389 N N . LYS A 1 181 ? 14.77 -25.037 -5.584 1 55.12 181 LYS A N 1
ATOM 1390 C CA . LYS A 1 181 ? 14.96 -25.303 -4.168 1 53.65 181 LYS A CA 1
ATOM 1391 C C . LYS A 1 181 ? 13.626 -25.738 -3.529 1 52.24 181 LYS A C 1
ATOM 1392 O O . LYS A 1 181 ? 12.603 -25.093 -3.725 1 52.12 181 LYS A O 1
ATOM 1398 N N . ILE A 1 182 ? 13.635 -26.863 -2.812 1 51.09 182 ILE A N 1
ATOM 1399 C CA . ILE A 1 182 ? 12.47 -27.4 -2.098 1 50.17 182 ILE A CA 1
ATOM 1400 C C . ILE A 1 182 ? 12.852 -27.386 -0.642 1 48.42 182 ILE A C 1
ATOM 1401 O O . ILE A 1 182 ? 13.765 -28.126 -0.278 1 48.55 182 ILE A O 1
ATOM 1406 N N . GLU A 1 183 ? 12.178 -26.591 0.195 1 46.7 183 GLU A N 1
ATOM 1407 C CA . GLU A 1 183 ? 12.517 -26.565 1.617 1 45.47 183 GLU A CA 1
ATOM 1408 C C . GLU A 1 183 ? 11.934 -27.762 2.385 1 43.73 183 GLU A C 1
ATOM 1409 O O . GLU A 1 183 ? 10.974 -28.377 1.931 1 43.31 183 GLU A O 1
ATOM 1415 N N . LYS A 1 184 ? 12.557 -28.121 3.519 1 42.8 184 LYS A N 1
ATOM 1416 C CA . LYS A 1 184 ? 12.183 -29.275 4.349 1 42.61 184 LYS A CA 1
ATOM 1417 C C . LYS A 1 184 ? 10.686 -29.365 4.637 1 41.42 184 LYS A C 1
ATOM 1418 O O . LYS A 1 184 ? 10.134 -30.463 4.601 1 41.35 184 LYS A O 1
ATOM 1424 N N . ILE A 1 185 ? 10.03 -28.213 4.875 1 40.21 185 ILE A N 1
ATOM 1425 C CA . ILE A 1 185 ? 8.594 -28.083 5.13 1 39.21 185 ILE A CA 1
ATOM 1426 C C . ILE A 1 185 ? 7.732 -28.904 4.172 1 37.37 185 ILE A C 1
ATOM 1427 O O . ILE A 1 185 ? 6.684 -29.401 4.586 1 37.62 185 ILE A O 1
ATOM 1432 N N . VAL A 1 186 ? 8.175 -29.083 2.921 1 35.41 186 VAL A N 1
ATOM 1433 C CA . VAL A 1 186 ? 7.419 -29.877 1.961 1 34.56 186 VAL A CA 1
ATOM 1434 C C . VAL A 1 186 ? 7.446 -31.364 2.34 1 33.75 186 VAL A C 1
ATOM 1435 O O . VAL A 1 186 ? 6.414 -32.019 2.309 1 33.55 186 VAL A O 1
ATOM 1439 N N . TYR A 1 187 ? 8.597 -31.877 2.748 1 33.45 187 TYR A N 1
ATOM 1440 C CA . TYR A 1 187 ? 8.741 -33.256 3.213 1 33.96 187 TYR A CA 1
ATOM 1441 C C . TYR A 1 187 ? 7.992 -33.411 4.572 1 33.77 187 TYR A C 1
ATOM 1442 O O . TYR A 1 187 ? 7.202 -34.348 4.746 1 34.33 187 TYR A O 1
ATOM 1451 N N . ASP A 1 188 ? 8.195 -32.454 5.501 1 32.18 188 ASP A N 1
ATOM 1452 C CA . ASP A 1 188 ? 7.551 -32.46 6.809 1 31.9 188 ASP A CA 1
ATOM 1453 C C . ASP A 1 188 ? 6.041 -32.547 6.68 1 32.46 188 ASP A C 1
ATOM 1454 O O . ASP A 1 188 ? 5.406 -33.341 7.377 1 33.58 188 ASP A O 1
ATOM 1459 N N . ASP A 1 189 ? 5.482 -31.771 5.749 1 30.93 189 ASP A N 1
ATOM 1460 C CA . ASP A 1 189 ? 4.062 -31.735 5.515 1 30.06 189 ASP A CA 1
ATOM 1461 C C . ASP A 1 189 ? 3.515 -33.072 5.013 1 29.87 189 ASP A C 1
ATOM 1462 O O . ASP A 1 189 ? 2.384 -33.404 5.366 1 30.05 189 ASP A O 1
ATOM 1467 N N . PHE A 1 190 ? 4.283 -33.829 4.196 1 29.4 190 PHE A N 1
ATOM 1468 C CA . PHE A 1 190 ? 3.791 -35.131 3.762 1 30.12 190 PHE A CA 1
ATOM 1469 C C . PHE A 1 190 ? 3.884 -36.094 4.943 1 31.02 190 PHE A C 1
ATOM 1470 O O . PHE A 1 190 ? 2.931 -36.819 5.203 1 31.47 190 PHE A O 1
ATOM 1478 N N . VAL A 1 191 ? 5.042 -36.158 5.601 1 31.01 191 VAL A N 1
ATOM 1479 C CA . VAL A 1 191 ? 5.27 -37.123 6.664 1 31.48 191 VAL A CA 1
ATOM 1480 C C . VAL A 1 191 ? 4.314 -36.947 7.84 1 32.2 191 VAL A C 1
ATOM 1481 O O . VAL A 1 191 ? 3.75 -37.941 8.308 1 32.94 191 VAL A O 1
ATOM 1485 N N . GLU A 1 192 ? 4.094 -35.701 8.296 1 31.57 192 GLU A N 1
ATOM 1486 C CA . GLU A 1 192 ? 3.163 -35.417 9.404 1 30.95 192 GLU A CA 1
ATOM 1487 C C . GLU A 1 192 ? 1.684 -35.577 9.026 1 31.69 192 GLU A C 1
ATOM 1488 O O . GLU A 1 192 ? 0.836 -35.415 9.895 1 32.25 192 GLU A O 1
ATOM 1494 N N . ASN A 1 193 ? 1.369 -35.83 7.733 1 31.21 193 ASN A N 1
ATOM 1495 C CA . ASN A 1 193 ? 0.009 -36.04 7.243 1 31.77 193 ASN A CA 1
ATOM 1496 C C . ASN A 1 193 ? -0.02 -37.267 6.299 1 32.8 193 ASN A C 1
ATOM 1497 O O . ASN A 1 193 ? -0.82 -37.298 5.372 1 31.78 193 ASN A O 1
ATOM 1502 N N . SER A 1 194 ? 0.837 -38.281 6.543 1 33.71 194 SER A N 1
ATOM 1503 C CA . SER A 1 194 ? 0.958 -39.423 5.64 1 34.56 194 SER A CA 1
ATOM 1504 C C . SER A 1 194 ? -0.29 -40.276 5.487 1 35.6 194 SER A C 1
ATOM 1505 O O . SER A 1 194 ? -0.423 -40.939 4.465 1 36.24 194 SER A O 1
ATOM 1508 N N . GLU A 1 195 ? -1.187 -40.294 6.476 1 35.93 195 GLU A N 1
ATOM 1509 C CA . GLU A 1 195 ? -2.419 -41.071 6.354 1 36.17 195 GLU A CA 1
ATOM 1510 C C . GLU A 1 195 ? -3.406 -40.309 5.465 1 35.27 195 GLU A C 1
ATOM 1511 O O . GLU A 1 195 ? -3.921 -40.869 4.515 1 36.08 195 GLU A O 1
ATOM 1517 N N . ARG A 1 196 ? -3.611 -39.023 5.737 1 33.71 196 ARG A N 1
ATOM 1518 C CA . ARG A 1 196 ? -4.471 -38.117 4.984 1 32.71 196 ARG A CA 1
ATOM 1519 C C . ARG A 1 196 ? -4.037 -38.058 3.497 1 31.74 196 ARG A C 1
ATOM 1520 O O . ARG A 1 196 ? -4.878 -38.004 2.588 1 31.91 196 ARG A O 1
ATOM 1528 N N . TYR A 1 197 ? -2.709 -38.108 3.263 1 30.18 197 TYR A N 1
ATOM 1529 C CA . TYR A 1 197 ? -2.077 -38.011 1.957 1 28.67 197 TYR A CA 1
ATOM 1530 C C . TYR A 1 197 ? -1.584 -39.337 1.38 1 30.38 197 TYR A C 1
ATOM 1531 O O . TYR A 1 197 ? -0.774 -39.335 0.446 1 30.64 197 TYR A O 1
ATOM 1540 N N . ASP A 1 198 ? -2.096 -40.465 1.887 1 31.19 198 ASP A N 1
ATOM 1541 C CA . ASP A 1 198 ? -1.738 -41.792 1.367 1 32.36 198 ASP A CA 1
ATOM 1542 C C . ASP A 1 198 ? -2.528 -41.983 0.051 1 31.58 198 ASP A C 1
ATOM 1543 O O . ASP A 1 198 ? -3.707 -42.336 0.103 1 31.98 198 ASP A O 1
ATOM 1548 N N . ILE A 1 199 ? -1.904 -41.746 -1.113 1 30.51 199 ILE A N 1
ATOM 1549 C CA . ILE A 1 199 ? -2.627 -41.83 -2.396 1 30.29 199 ILE A CA 1
ATOM 1550 C C . ILE A 1 199 ? -3.346 -43.183 -2.596 1 31.76 199 ILE A C 1
ATOM 1551 O O . ILE A 1 199 ? -4.536 -43.188 -2.906 1 31.65 199 ILE A O 1
ATOM 1556 N N . ILE A 1 200 ? -2.644 -44.313 -2.349 1 32.53 200 ILE A N 1
ATOM 1557 C CA . ILE A 1 200 ? -3.19 -45.66 -2.515 1 33.24 200 ILE A CA 1
ATOM 1558 C C . ILE A 1 200 ? -4.406 -45.903 -1.626 1 33.53 200 ILE A C 1
ATOM 1559 O O . ILE A 1 200 ? -5.418 -46.444 -2.088 1 34.18 200 ILE A O 1
ATOM 1564 N N . LYS A 1 201 ? -4.335 -45.45 -0.385 1 32.93 201 LYS A N 1
ATOM 1565 C CA . LYS A 1 201 ? -5.451 -45.59 0.543 1 33.13 201 LYS A CA 1
ATOM 1566 C C . LYS A 1 201 ? -6.615 -44.705 0.118 1 32.21 201 LYS A C 1
ATOM 1567 O O . LYS A 1 201 ? -7.763 -45.148 0.168 1 32.82 201 LYS A O 1
ATOM 1573 N N . ALA A 1 202 ? -6.327 -43.469 -0.309 1 30.51 202 ALA A N 1
ATOM 1574 C CA . ALA A 1 202 ? -7.369 -42.561 -0.725 1 30.33 202 ALA A CA 1
ATOM 1575 C C . ALA A 1 202 ? -8.11 -43.099 -1.955 1 31.36 202 ALA A C 1
ATOM 1576 O O . ALA A 1 202 ? -9.334 -43.24 -1.899 1 31.8 202 ALA A O 1
ATOM 1578 N N . ILE A 1 203 ? -7.378 -43.541 -3.002 1 31.2 203 ILE A N 1
ATOM 1579 C CA . ILE A 1 203 ? -8.024 -44.057 -4.195 1 31.59 203 ILE A CA 1
ATOM 1580 C C . ILE A 1 203 ? -8.911 -45.274 -3.879 1 33.35 203 ILE A C 1
ATOM 1581 O O . ILE A 1 203 ? -10.001 -45.336 -4.441 1 34.21 203 ILE A O 1
ATOM 1586 N N . SER A 1 204 ? -8.54 -46.15 -2.901 1 33.64 204 SER A N 1
ATOM 1587 C CA . SER A 1 204 ? -9.403 -47.29 -2.566 1 34.74 204 SER A CA 1
ATOM 1588 C C . SER A 1 204 ? -10.747 -46.886 -1.958 1 35.02 204 SER A C 1
ATOM 1589 O O . SER A 1 204 ? -11.728 -47.624 -2.086 1 35.39 204 SER A O 1
ATOM 1592 N N . LYS A 1 205 ? -10.803 -45.704 -1.339 1 34.39 205 LYS A N 1
ATOM 1593 C CA . LYS A 1 205 ? -12.03 -45.214 -0.745 1 35.02 205 LYS A CA 1
ATOM 1594 C C . LYS A 1 205 ? -13.031 -44.631 -1.739 1 35.14 205 LYS A C 1
ATOM 1595 O O . LYS A 1 205 ? -14.193 -44.449 -1.388 1 35.5 205 LYS A O 1
ATOM 1601 N N . LEU A 1 206 ? -12.607 -44.334 -2.963 1 35.09 206 LEU A N 1
ATOM 1602 C CA . LEU A 1 206 ? -13.484 -43.717 -3.954 1 35.1 206 LEU A CA 1
ATOM 1603 C C . LEU A 1 206 ? -14.572 -44.643 -4.485 1 35.63 206 LEU A C 1
ATOM 1604 O O . LEU A 1 206 ? -14.37 -45.849 -4.605 1 35.9 206 LEU A O 1
ATOM 1609 N N . LYS A 1 207 ? -15.753 -44.08 -4.748 1 35.52 207 LYS A N 1
ATOM 1610 C CA . LYS A 1 207 ? -16.879 -44.817 -5.324 1 35.51 207 LYS A CA 1
ATOM 1611 C C . LYS A 1 207 ? -17.453 -44.061 -6.536 1 35.01 207 LYS A C 1
ATOM 1612 O O . LYS A 1 207 ? -18.66 -44.102 -6.789 1 36.11 207 LYS A O 1
ATOM 1618 N N . ILE A 1 208 ? -16.569 -43.395 -7.304 1 32.88 208 ILE A N 1
ATOM 1619 C CA . ILE A 1 208 ? -16.897 -42.664 -8.517 1 31.48 208 ILE A CA 1
ATOM 1620 C C . ILE A 1 208 ? -16.078 -43.274 -9.641 1 32.01 208 ILE A C 1
ATOM 1621 O O . ILE A 1 208 ? -15.015 -43.852 -9.378 1 33.11 208 ILE A O 1
ATOM 1626 N N . PRO A 1 209 ? -16.498 -43.116 -10.912 1 31 209 PRO A N 1
ATOM 1627 C CA . PRO A 1 209 ? -15.659 -43.616 -12.009 1 31.13 209 PRO A CA 1
ATOM 1628 C C . PRO A 1 209 ? -14.284 -42.936 -12.037 1 31.66 209 PRO A C 1
ATOM 1629 O O . PRO A 1 209 ? -14.176 -41.713 -11.907 1 31.72 209 PRO A O 1
ATOM 1633 N N . ILE A 1 210 ? -13.227 -43.753 -12.207 1 31.44 210 ILE A N 1
ATOM 1634 C CA . ILE A 1 210 ? -11.835 -43.311 -12.294 1 30.91 210 ILE A CA 1
ATOM 1635 C C . ILE A 1 210 ? -11.223 -43.804 -13.59 1 30.81 210 ILE A C 1
ATOM 1636 O O . ILE A 1 210 ? -11.311 -44.996 -13.891 1 31.49 210 ILE A O 1
ATOM 1641 N N . LEU A 1 211 ? -10.593 -42.907 -14.355 1 30.08 211 LEU A N 1
ATOM 1642 C CA . LEU A 1 211 ? -9.905 -43.292 -15.595 1 29.89 211 LEU A CA 1
ATOM 1643 C C . LEU A 1 211 ? -8.399 -43.117 -15.345 1 29.49 211 LEU A C 1
ATOM 1644 O O . LEU A 1 211 ? -7.975 -42.056 -14.894 1 28.5 211 LEU A O 1
ATOM 1649 N N . ILE A 1 212 ? -7.611 -44.181 -15.565 1 29.14 212 ILE A N 1
ATOM 1650 C CA . ILE A 1 212 ? -6.176 -44.11 -15.375 1 29.12 212 ILE A CA 1
ATOM 1651 C C . ILE A 1 212 ? -5.569 -44.22 -16.73 1 30.2 212 ILE A C 1
ATOM 1652 O O . ILE A 1 212 ? -5.627 -45.28 -17.344 1 31.04 212 ILE A O 1
ATOM 1657 N N . VAL A 1 213 ? -5.026 -43.119 -17.225 1 30 213 VAL A N 1
ATOM 1658 C CA . VAL A 1 213 ? -4.378 -43.048 -18.535 1 29.93 213 VAL A CA 1
ATOM 1659 C C . VAL A 1 213 ? -2.891 -43.004 -18.249 1 31.16 213 VAL A C 1
ATOM 1660 O O . VAL A 1 213 ? -2.431 -42.195 -17.426 1 30.71 213 VAL A O 1
ATOM 1664 N N . HIS A 1 214 ? -2.144 -43.904 -18.88 1 32.03 214 HIS A N 1
ATOM 1665 C CA . HIS A 1 214 ? -0.709 -43.96 -18.662 1 33.44 214 HIS A CA 1
ATOM 1666 C C . HIS A 1 214 ? -0.009 -44.446 -19.913 1 35.01 214 HIS A C 1
ATOM 1667 O O . HIS A 1 214 ? -0.555 -45.255 -20.66 1 34.98 214 HIS A O 1
ATOM 1674 N N . GLY A 1 215 ? 1.205 -43.967 -20.124 1 36.25 215 GLY A N 1
ATOM 1675 C CA . GLY A 1 215 ? 2.019 -44.412 -21.237 1 38.21 215 GLY A CA 1
ATOM 1676 C C . GLY A 1 215 ? 2.929 -45.547 -20.819 1 40.73 215 GLY A C 1
ATOM 1677 O O . GLY A 1 215 ? 3.34 -45.619 -19.658 1 41.05 215 GLY A O 1
ATOM 1678 N N . THR A 1 216 ? 3.238 -46.442 -21.762 1 42.26 216 THR A N 1
ATOM 1679 C CA . THR A 1 216 ? 4.103 -47.604 -21.559 1 44.43 216 THR A CA 1
ATOM 1680 C C . THR A 1 216 ? 5.615 -47.256 -21.622 1 46.79 216 THR A C 1
ATOM 1681 O O . THR A 1 216 ? 6.458 -48.075 -21.244 1 47.98 216 THR A O 1
ATOM 1685 N N . ALA A 1 217 ? 5.963 -46.077 -22.139 1 46.98 217 ALA A N 1
ATOM 1686 C CA . ALA A 1 217 ? 7.356 -45.639 -22.219 1 47.3 217 ALA A CA 1
ATOM 1687 C C . ALA A 1 217 ? 7.641 -44.497 -21.224 1 47.41 217 ALA A C 1
ATOM 1688 O O . ALA A 1 217 ? 8.547 -43.7 -21.456 1 48.38 217 ALA A O 1
ATOM 1690 N N . ASP A 1 218 ? 6.864 -44.408 -20.139 1 46.3 218 ASP A N 1
ATOM 1691 C CA . ASP A 1 218 ? 7.009 -43.374 -19.125 1 45.71 218 ASP A CA 1
ATOM 1692 C C . ASP A 1 218 ? 8.131 -43.732 -18.148 1 46.65 218 ASP A C 1
ATOM 1693 O O . ASP A 1 218 ? 7.995 -44.663 -17.349 1 46.81 218 ASP A O 1
ATOM 1698 N N . ALA A 1 219 ? 9.231 -42.965 -18.193 1 46.6 219 ALA A N 1
ATOM 1699 C CA . ALA A 1 219 ? 10.387 -43.176 -17.317 1 46.02 219 ALA A CA 1
ATOM 1700 C C . ALA A 1 219 ? 10.328 -42.375 -16.011 1 45.61 219 ALA A C 1
ATOM 1701 O O . ALA A 1 219 ? 11.08 -42.69 -15.065 1 46.7 219 ALA A O 1
ATOM 1703 N N . ILE A 1 220 ? 9.448 -41.35 -15.927 1 44.07 220 ILE A N 1
ATOM 1704 C CA . ILE A 1 220 ? 9.333 -40.573 -14.686 1 42.8 220 ILE A CA 1
ATOM 1705 C C . ILE A 1 220 ? 8.47 -41.357 -13.696 1 43.14 220 ILE A C 1
ATOM 1706 O O . ILE A 1 220 ? 8.91 -41.677 -12.582 1 43.55 220 ILE A O 1
ATOM 1711 N N . VAL A 1 221 ? 7.238 -41.69 -14.1 1 42.64 221 VAL A N 1
ATOM 1712 C CA . VAL A 1 221 ? 6.332 -42.47 -13.259 1 42.66 221 VAL A CA 1
ATOM 1713 C C . VAL A 1 221 ? 6.074 -43.755 -14.017 1 43.91 221 VAL A C 1
ATOM 1714 O O . VAL A 1 221 ? 5.433 -43.722 -15.071 1 44.92 221 VAL A O 1
ATOM 1718 N N . PRO A 1 222 ? 6.653 -44.885 -13.588 1 43.59 222 PRO A N 1
ATOM 1719 C CA . PRO A 1 222 ? 6.504 -46.12 -14.383 1 43.45 222 PRO A CA 1
ATOM 1720 C C . PRO A 1 222 ? 5.077 -46.648 -14.447 1 43.15 222 PRO A C 1
ATOM 1721 O O . PRO A 1 222 ? 4.218 -46.25 -13.654 1 43.01 222 PRO A O 1
ATOM 1725 N N . LEU A 1 223 ? 4.825 -47.525 -15.422 1 42.82 223 LEU A N 1
ATOM 1726 C CA . LEU A 1 223 ? 3.538 -48.176 -15.621 1 42.93 223 LEU A CA 1
ATOM 1727 C C . LEU A 1 223 ? 3.102 -48.95 -14.371 1 43.56 223 LEU A C 1
ATOM 1728 O O . LEU A 1 223 ? 1.901 -49.021 -14.086 1 44.46 223 LEU A O 1
ATOM 1733 N N . ALA A 1 224 ? 4.068 -49.477 -13.591 1 42.59 224 ALA A N 1
ATOM 1734 C CA . ALA A 1 224 ? 3.778 -50.195 -12.353 1 42.05 224 ALA A CA 1
ATOM 1735 C C . ALA A 1 224 ? 2.961 -49.357 -11.38 1 41.46 224 ALA A C 1
ATOM 1736 O O . ALA A 1 224 ? 2.108 -49.91 -10.682 1 42.28 224 ALA A O 1
ATOM 1738 N N . GLU A 1 225 ? 3.224 -48.032 -11.316 1 39.97 225 GLU A N 1
ATOM 1739 C CA . GLU A 1 225 ? 2.504 -47.111 -10.424 1 38.66 225 GLU A CA 1
ATOM 1740 C C . GLU A 1 225 ? 1.049 -46.964 -10.85 1 37.6 225 GLU A C 1
ATOM 1741 O O . GLU A 1 225 ? 0.158 -46.905 -9.986 1 37.38 225 GLU A O 1
ATOM 1747 N N . ALA A 1 226 ? 0.803 -46.943 -12.191 1 36.33 226 ALA A N 1
ATOM 1748 C CA . ALA A 1 226 ? -0.54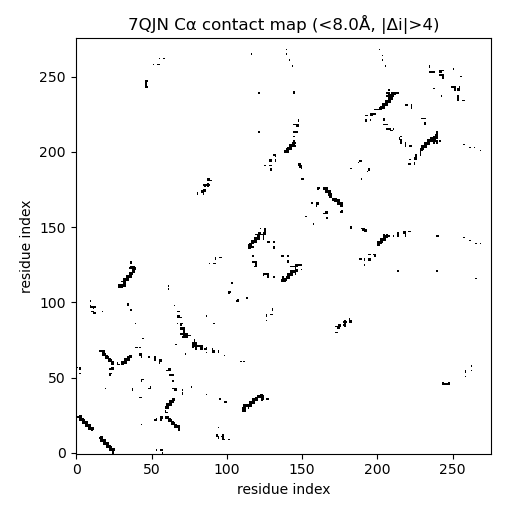 -46.861 -12.769 1 36.19 226 ALA A CA 1
ATOM 1749 C C . ALA A 1 226 ? -1.353 -48.107 -12.436 1 36.42 226 ALA A C 1
ATOM 1750 O O . ALA A 1 226 ? -2.543 -48.015 -12.127 1 36.98 226 ALA A O 1
ATOM 1752 N N . GLU A 1 227 ? -0.696 -49.268 -12.457 1 35.9 227 GLU A N 1
ATOM 1753 C CA . GLU A 1 227 ? -1.296 -50.529 -12.105 1 36.05 227 GLU A CA 1
ATOM 1754 C C . GLU A 1 227 ? -1.486 -50.606 -10.578 1 37.21 227 GLU A C 1
ATOM 1755 O O . GLU A 1 227 ? -2.497 -51.141 -10.163 1 38.27 227 GLU A O 1
ATOM 1761 N N . LYS A 1 228 ? -0.616 -49.976 -9.743 1 36.44 228 LYS A N 1
ATOM 1762 C CA . LYS A 1 228 ? -0.849 -49.934 -8.295 1 36.66 228 LYS A CA 1
ATOM 1763 C C . LYS A 1 228 ? -2.136 -49.14 -8.012 1 35.76 228 LYS A C 1
ATOM 1764 O O . LYS A 1 228 ? -2.918 -49.532 -7.146 1 35.55 228 LYS A O 1
ATOM 1770 N N . LEU A 1 229 ? -2.36 -48.032 -8.757 1 34.79 229 LEU A N 1
ATOM 1771 C CA . LEU A 1 229 ? -3.552 -47.208 -8.582 1 34.07 229 LEU A CA 1
ATOM 1772 C C . LEU A 1 229 ? -4.802 -47.984 -8.938 1 34.21 229 LEU A C 1
ATOM 1773 O O . LEU A 1 229 ? -5.795 -47.922 -8.21 1 34.38 229 LEU A O 1
ATOM 1778 N N . ARG A 1 230 ? -4.733 -48.752 -10.032 1 33.62 230 ARG A N 1
ATOM 1779 C CA . ARG A 1 230 ? -5.83 -49.567 -10.527 1 33.91 230 ARG A CA 1
ATOM 1780 C C . ARG A 1 230 ? -6.106 -50.703 -9.571 1 35.27 230 ARG A C 1
ATOM 1781 O O . ARG A 1 230 ? -7.267 -50.993 -9.3 1 36.03 230 ARG A O 1
ATOM 1789 N N . ASN A 1 231 ? -5.043 -51.335 -9.042 1 35.53 231 ASN A N 1
ATOM 1790 C CA . ASN A 1 231 ? -5.115 -52.452 -8.106 1 36.18 231 ASN A CA 1
ATOM 1791 C C . ASN A 1 231 ? -5.789 -52.094 -6.798 1 37.53 231 ASN A C 1
ATOM 1792 O O . ASN A 1 231 ? -6.41 -52.966 -6.205 1 37.64 231 ASN A O 1
ATOM 1797 N N . SER A 1 232 ? -5.659 -50.841 -6.323 1 38.51 232 SER A N 1
ATOM 1798 C CA . SER A 1 232 ? -6.278 -50.428 -5.05 1 39.56 232 SER A CA 1
ATOM 1799 C C . SER A 1 232 ? -7.778 -50.252 -5.127 1 39.63 232 SER A C 1
ATOM 1800 O O . SER A 1 232 ? -8.445 -50.272 -4.093 1 39.81 232 SER A O 1
ATOM 1803 N N . ASN A 1 233 ? -8.313 -50.031 -6.33 1 38.99 233 ASN A N 1
ATOM 1804 C CA . ASN A 1 233 ? -9.741 -49.875 -6.513 1 38.76 233 ASN A CA 1
ATOM 1805 C C . ASN A 1 233 ? -10.074 -50.505 -7.869 1 39.86 233 ASN A C 1
ATOM 1806 O O . ASN A 1 233 ? -10.283 -49.785 -8.839 1 39.75 233 ASN A O 1
ATOM 1811 N N . PRO A 1 234 ? -10.058 -51.851 -7.988 1 40.3 234 PRO A N 1
ATOM 1812 C CA . PRO A 1 234 ? -10.368 -52.46 -9.292 1 40.58 234 PRO A CA 1
ATOM 1813 C C . PRO A 1 234 ? -11.832 -52.284 -9.698 1 41.52 234 PRO A C 1
ATOM 1814 O O . PRO A 1 234 ? -12.12 -52.319 -10.886 1 41.58 234 PRO A O 1
ATOM 1818 N N . GLU A 1 235 ? -12.753 -52.037 -8.735 1 41.68 235 GLU A N 1
ATOM 1819 C CA . GLU A 1 235 ? -14.169 -51.856 -9.076 1 42.2 235 GLU A CA 1
ATOM 1820 C C . GLU A 1 235 ? -14.465 -50.556 -9.826 1 41.52 235 GLU A C 1
ATOM 1821 O O . GLU A 1 235 ? -15.197 -50.576 -10.812 1 42.12 235 GLU A O 1
ATOM 1827 N N . TYR A 1 236 ? -13.915 -49.429 -9.368 1 40.57 236 TYR A N 1
ATOM 1828 C CA . TYR A 1 236 ? -14.243 -48.138 -9.97 1 39.91 236 TYR A CA 1
ATOM 1829 C C . TYR A 1 236 ? -13.236 -47.603 -10.972 1 39.18 236 TYR A C 1
ATOM 1830 O O . TYR A 1 236 ? -13.52 -46.57 -11.59 1 39.23 236 TYR A O 1
ATOM 1839 N N . THR A 1 237 ? -12.097 -48.29 -11.17 1 38.03 237 THR A N 1
ATOM 1840 C CA . THR A 1 237 ? -11.107 -47.786 -12.119 1 37.42 237 THR A CA 1
ATOM 1841 C C . THR A 1 237 ? -11.144 -48.496 -13.484 1 37.53 237 THR A C 1
ATOM 1842 O O . THR A 1 237 ? -11.625 -49.63 -13.605 1 38.05 237 THR A O 1
ATOM 1846 N N . LYS A 1 238 ? -10.608 -47.809 -14.505 1 36.66 238 LYS A N 1
ATOM 1847 C CA . LYS A 1 238 ? -10.438 -48.309 -15.861 1 37.07 238 LYS A CA 1
ATOM 1848 C C . LYS A 1 238 ? -9.001 -47.9 -16.241 1 37.22 238 LYS A C 1
ATOM 1849 O O . LYS A 1 238 ? -8.635 -46.725 -16.104 1 37.46 238 LYS A O 1
ATOM 1855 N N . LEU A 1 239 ? -8.173 -48.87 -16.655 1 36.34 239 LEU A N 1
ATOM 1856 C CA . LEU A 1 239 ? -6.796 -48.576 -17.022 1 35.72 239 LEU A CA 1
ATOM 1857 C C . LEU A 1 239 ? -6.662 -48.567 -18.54 1 35.05 239 LEU A C 1
ATOM 1858 O O . LEU A 1 239 ? -6.981 -49.556 -19.197 1 35.49 239 LEU A O 1
ATOM 1863 N N . VAL A 1 240 ? -6.202 -47.446 -19.093 1 33.97 240 VAL A N 1
ATOM 1864 C CA . VAL A 1 240 ? -6.011 -47.266 -20.528 1 33.66 240 VAL A CA 1
ATOM 1865 C C . VAL A 1 240 ? -4.537 -47.025 -20.776 1 33.8 240 VAL A C 1
ATOM 1866 O O . VAL A 1 240 ? -3.947 -46.125 -20.178 1 34.19 240 VAL A O 1
ATOM 1870 N N . LEU A 1 241 ? -3.918 -47.892 -21.566 1 33.75 241 LEU A N 1
ATOM 1871 C CA . LEU A 1 241 ? -2.49 -47.789 -21.88 1 34.46 241 LEU A CA 1
ATOM 1872 C C . LEU A 1 241 ? -2.261 -47.109 -23.218 1 34.71 241 LEU A C 1
ATOM 1873 O O . LEU A 1 241 ? -2.884 -47.48 -24.207 1 35.14 241 LEU A O 1
ATOM 1878 N N . ILE A 1 242 ? -1.363 -46.126 -23.252 1 34.81 242 ILE A N 1
ATOM 1879 C CA . ILE A 1 242 ? -1.018 -45.447 -24.485 1 35.96 242 ILE A CA 1
ATOM 1880 C C . ILE A 1 242 ? 0.328 -45.968 -24.914 1 37.64 242 ILE A C 1
ATOM 1881 O O . ILE A 1 242 ? 1.323 -45.72 -24.258 1 37.27 242 ILE A O 1
ATOM 1886 N N . SER A 1 243 ? 0.337 -46.761 -25.971 1 39.76 243 SER A N 1
ATOM 1887 C CA . SER A 1 243 ? 1.532 -47.427 -26.477 1 42.2 243 SER A CA 1
ATOM 1888 C C . SER A 1 243 ? 2.661 -46.485 -26.914 1 43.77 243 SER A C 1
ATOM 1889 O O . SER A 1 243 ? 2.484 -45.669 -27.815 1 44.42 243 SER A O 1
ATOM 1892 N N . GLY A 1 244 ? 3.813 -46.629 -26.278 1 44.27 244 GLY A N 1
ATOM 1893 C CA . GLY A 1 244 ? 4.991 -45.835 -26.599 1 44.92 244 GLY A CA 1
ATOM 1894 C C . GLY A 1 244 ? 4.977 -44.423 -26.05 1 45.2 244 GLY A C 1
ATOM 18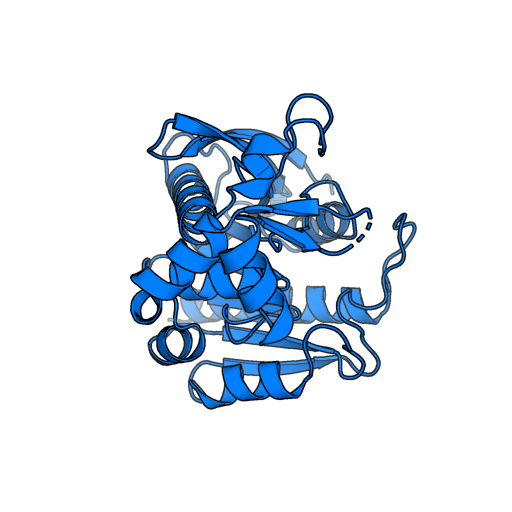95 O O . GLY A 1 244 ? 5.828 -43.615 -26.437 1 46.38 244 GLY A O 1
ATOM 1896 N N . ALA A 1 245 ? 4.018 -44.104 -25.163 1 43.68 245 ALA A N 1
ATOM 1897 C CA . ALA A 1 245 ? 3.894 -42.763 -24.589 1 43.12 245 ALA A CA 1
ATOM 1898 C C . ALA A 1 245 ? 4.764 -42.543 -23.373 1 42.59 245 ALA A C 1
ATOM 1899 O O . ALA A 1 245 ? 4.846 -43.399 -22.491 1 42.42 245 ALA A O 1
ATOM 1901 N N . ASN A 1 246 ? 5.407 -41.376 -23.314 1 41.72 246 ASN A N 1
ATOM 1902 C CA . ASN A 1 246 ? 6.234 -41.016 -22.172 1 40.7 246 ASN A CA 1
ATOM 1903 C C . ASN A 1 246 ? 5.384 -40.218 -21.148 1 39.96 246 ASN A C 1
ATOM 1904 O O . ASN A 1 246 ? 4.158 -40.168 -21.283 1 40.91 246 ASN A O 1
ATOM 1909 N N . HIS A 1 247 ? 6.006 -39.592 -20.141 1 38.29 247 HIS A N 1
ATOM 1910 C CA . HIS A 1 247 ? 5.293 -38.87 -19.083 1 36.49 247 HIS A CA 1
ATOM 1911 C C . HIS A 1 247 ? 4.496 -37.672 -19.588 1 36.74 247 HIS A C 1
ATOM 1912 O O . HIS A 1 247 ? 3.54 -37.257 -18.933 1 36.62 247 HIS A O 1
ATOM 1919 N N . LEU A 1 248 ? 4.905 -37.101 -20.738 1 36.77 248 LEU A N 1
ATOM 1920 C CA . LEU A 1 248 ? 4.254 -35.935 -21.333 1 37.5 248 LEU A CA 1
ATOM 1921 C C . LEU A 1 248 ? 3.522 -36.251 -22.639 1 38.35 248 LEU A C 1
ATOM 1922 O O . LEU A 1 248 ? 3.275 -35.35 -23.44 1 38.18 248 LEU A O 1
ATOM 1927 N N . PHE A 1 249 ? 3.16 -37.526 -22.846 1 38.75 249 PHE A N 1
ATOM 1928 C CA . PHE A 1 249 ? 2.437 -37.983 -24.018 1 39.68 249 PHE A CA 1
ATOM 1929 C C . PHE A 1 249 ? 3.138 -37.603 -25.313 1 42.31 249 PHE A C 1
ATOM 1930 O O . PHE A 1 249 ? 2.487 -37.235 -26.31 1 42.77 249 PHE A O 1
ATOM 1938 N N . ASN A 1 250 ? 4.477 -37.679 -25.281 1 44.04 250 ASN A N 1
ATOM 1939 C CA . ASN A 1 250 ? 5.395 -37.458 -26.4 1 47.14 250 ASN A CA 1
ATOM 1940 C C . ASN A 1 250 ? 5.374 -36.057 -27.004 1 50 250 ASN A C 1
ATOM 1941 O O . ASN A 1 250 ? 5.896 -35.871 -28.096 1 50.34 250 ASN A O 1
ATOM 1946 N N . VAL A 1 251 ? 4.844 -35.073 -26.284 1 51.82 251 VAL A N 1
ATOM 1947 C CA . VAL A 1 251 ? 4.789 -33.687 -26.741 1 54.11 251 VAL A CA 1
ATOM 1948 C C . VAL A 1 251 ? 6.175 -33.023 -26.558 1 56.87 251 VAL A C 1
ATOM 1949 O O . VAL A 1 251 ? 6.921 -33.395 -25.648 1 56.54 251 VAL A O 1
ATOM 1953 N N . LYS A 1 252 ? 6.55 -32.086 -27.454 1 59.35 252 LYS A N 1
ATOM 1954 C CA . LYS A 1 252 ? 7.846 -31.389 -27.335 1 61.94 252 LYS A CA 1
ATOM 1955 C C . LYS A 1 252 ? 7.685 -29.974 -26.728 1 64.72 252 LYS A C 1
ATOM 1956 O O . LYS A 1 252 ? 6.558 -29.463 -26.647 1 65.12 252 LYS A O 1
ATOM 1962 N N . HIS A 1 253 ? 8.794 -29.356 -26.267 1 66.13 253 HIS A N 1
ATOM 1963 C CA . HIS A 1 253 ? 8.72 -28 -25.73 1 68.13 253 HIS A CA 1
ATOM 1964 C C . HIS A 1 253 ? 9.692 -27.096 -26.471 1 69.13 253 HIS A C 1
ATOM 1965 O O . HIS A 1 253 ? 10.88 -27.425 -26.566 1 70.04 253 HIS A O 1
ATOM 1972 N N . PRO A 1 254 ? 9.205 -26.023 -27.13 1 68.63 254 PRO A N 1
ATOM 1973 C CA . PRO A 1 254 ? 7.823 -25.503 -27.154 1 68.12 254 PRO A CA 1
ATOM 1974 C C . PRO A 1 254 ? 6.846 -26.363 -27.947 1 67.34 254 PRO A C 1
ATOM 1975 O O . PRO A 1 254 ? 7.219 -26.92 -28.988 1 67.42 254 PRO A O 1
ATOM 1979 N N . MET A 1 255 ? 5.593 -26.469 -27.462 1 66.16 255 MET A N 1
ATOM 1980 C CA . MET A 1 255 ? 4.609 -27.27 -28.177 1 65.61 255 MET A CA 1
ATOM 1981 C C . MET A 1 255 ? 4.125 -26.604 -29.461 1 65.21 255 MET A C 1
ATOM 1982 O O . MET A 1 255 ? 3.377 -25.625 -29.407 1 65.78 255 MET A O 1
ATOM 1987 N N . GLU A 1 256 ? 4.512 -27.162 -30.608 1 63.95 256 GLU A N 1
ATOM 1988 C CA . GLU A 1 256 ? 4.05 -26.638 -31.886 1 63.57 256 GLU A CA 1
ATOM 1989 C C . GLU A 1 256 ? 2.892 -27.456 -32.45 1 62.35 256 GLU A C 1
ATOM 1990 O O . GLU A 1 256 ? 2.048 -26.91 -33.157 1 62.96 256 GLU A O 1
ATOM 1996 N N . HIS A 1 257 ? 2.83 -28.75 -32.128 1 60.38 257 HIS A N 1
ATOM 1997 C CA . HIS A 1 257 ? 1.734 -29.603 -32.575 1 58.78 257 HIS A CA 1
ATOM 1998 C C . HIS A 1 257 ? 1.42 -30.685 -31.533 1 55.67 257 HIS A C 1
ATOM 1999 O O . HIS A 1 257 ? 2.251 -30.992 -30.678 1 55.4 257 HIS A O 1
ATOM 2006 N N . SER A 1 258 ? 0.23 -31.284 -31.632 1 53.14 258 SER A N 1
ATOM 2007 C CA . SER A 1 258 ? -0.157 -32.402 -30.786 1 51.2 258 SER A CA 1
ATOM 2008 C C . SER A 1 258 ? 0.41 -33.715 -31.363 1 49 258 SER A C 1
ATOM 2009 O O . SER A 1 258 ? 0.872 -33.757 -32.506 1 49.33 258 SER A O 1
ATOM 2012 N N . THR A 1 259 ? 0.4 -34.776 -30.562 1 46.48 259 THR A N 1
ATOM 2013 C CA . THR A 1 259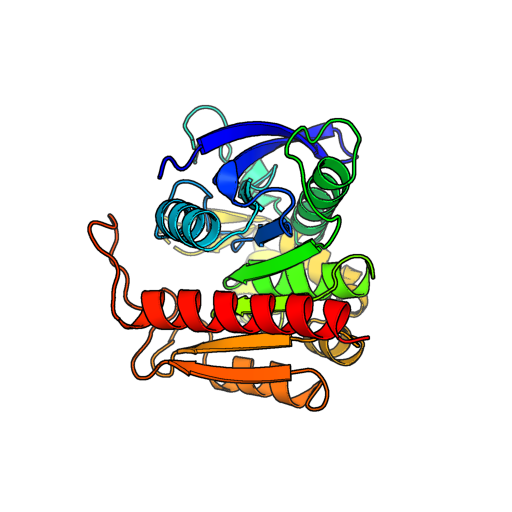 ? 0.895 -36.084 -30.968 1 44.57 259 THR A CA 1
ATOM 2014 C C . THR A 1 259 ? -0.284 -37.09 -30.988 1 43.44 259 THR A C 1
ATOM 2015 O O . THR A 1 259 ? -1.364 -36.773 -30.496 1 43.73 259 THR A O 1
ATOM 2019 N N . ASP A 1 260 ? -0.073 -38.326 -31.491 1 42.26 260 ASP A N 1
ATOM 2020 C CA . ASP A 1 260 ? -1.095 -39.384 -31.455 1 41.67 260 ASP A CA 1
ATOM 2021 C C . ASP A 1 260 ? -1.425 -39.677 -29.992 1 41.58 260 ASP A C 1
ATOM 2022 O O . ASP A 1 260 ? -2.59 -39.693 -29.62 1 42.67 260 ASP A O 1
ATOM 2027 N N . GLN A 1 261 ? -0.372 -39.807 -29.158 1 40.31 261 GLN A N 1
ATOM 2028 C CA . GLN A 1 261 ? -0.411 -40.09 -27.732 1 39.66 261 GLN A CA 1
ATOM 2029 C C . GLN A 1 261 ? -1.283 -39.133 -26.956 1 38.44 261 GLN A C 1
ATOM 2030 O O . GLN A 1 261 ? -2.164 -39.585 -26.236 1 38.75 261 GLN A O 1
ATOM 2036 N N . LEU A 1 262 ? -1.07 -37.812 -27.117 1 37.22 262 LEU A N 1
ATOM 2037 C CA . LEU A 1 262 ? -1.874 -36.799 -26.426 1 36.07 262 LEU A CA 1
ATOM 2038 C C . LEU A 1 262 ? -3.336 -36.817 -26.905 1 35.64 262 LEU A C 1
ATOM 2039 O O . LEU A 1 262 ? -4.238 -36.77 -26.076 1 36.62 262 LEU A O 1
ATOM 2044 N N . ASP A 1 263 ? -3.577 -36.969 -28.2 1 34.51 263 ASP A N 1
ATOM 2045 C CA . ASP A 1 263 ? -4.942 -37.036 -28.728 1 34.6 263 ASP A CA 1
ATOM 2046 C C . ASP A 1 263 ? -5.731 -38.249 -28.215 1 33.58 263 ASP A C 1
ATOM 2047 O O . ASP A 1 263 ? -6.941 -38.132 -28.016 1 33.64 263 ASP A O 1
ATOM 2052 N N . LYS A 1 264 ? -5.053 -39.394 -27.971 1 32.35 264 LYS A N 1
ATOM 2053 C CA . LYS A 1 264 ? -5.69 -40.582 -27.399 1 31.3 264 LYS A CA 1
ATOM 2054 C C . LYS A 1 264 ? -6.068 -40.302 -25.946 1 30.2 264 LYS A C 1
ATOM 2055 O O . LYS A 1 264 ? -7.197 -40.583 -25.548 1 30.21 264 LYS A O 1
ATOM 2061 N N . ALA A 1 265 ? -5.162 -39.686 -25.165 1 29.11 265 ALA A N 1
ATOM 2062 C CA . ALA A 1 265 ? -5.48 -39.32 -23.771 1 28.48 265 ALA A CA 1
ATOM 2063 C C . ALA A 1 265 ? -6.7 -38.363 -23.721 1 28.15 265 ALA A C 1
ATOM 2064 O O . ALA A 1 265 ? -7.623 -38.593 -22.949 1 27.34 265 ALA A O 1
ATOM 2066 N N . ILE A 1 266 ? -6.734 -37.347 -24.606 1 28.49 266 ILE A N 1
ATOM 2067 C CA . ILE A 1 266 ? -7.846 -36.405 -24.631 1 29.38 266 ILE A CA 1
ATOM 2068 C C . ILE A 1 266 ? -9.144 -37.129 -25.015 1 29.65 266 ILE A C 1
ATOM 2069 O O . ILE A 1 266 ? -10.14 -36.993 -24.289 1 29.54 266 ILE A O 1
ATOM 2074 N N . ASP A 1 267 ? -9.129 -37.924 -26.116 1 28.38 267 ASP A N 1
ATOM 2075 C CA . ASP A 1 267 ? -10.347 -38.602 -26.553 1 28.79 267 ASP A CA 1
ATOM 2076 C C . ASP A 1 267 ? -10.873 -39.641 -25.595 1 29.47 267 ASP A C 1
ATOM 2077 O O . ASP A 1 267 ? -12.08 -39.712 -25.359 1 30.4 267 ASP A O 1
ATOM 2082 N N . GLU A 1 268 ? -9.984 -40.424 -25 1 28.96 268 GLU A N 1
ATOM 2083 C CA . GLU A 1 268 ? -10.385 -41.405 -24.001 1 28.41 268 GLU A CA 1
ATOM 2084 C C . GLU A 1 268 ? -11.032 -40.716 -22.788 1 28.72 268 GLU A C 1
ATOM 2085 O O . GLU A 1 268 ? -11.985 -41.242 -22.215 1 28.67 268 GLU A O 1
ATOM 2091 N N . THR A 1 269 ? -10.543 -39.512 -22.435 1 28.71 269 THR A N 1
ATOM 2092 C CA . THR A 1 269 ? -11.027 -38.747 -21.286 1 28.3 269 THR A CA 1
ATOM 2093 C C . THR A 1 269 ? -12.366 -38.117 -21.575 1 28.42 269 THR A C 1
ATOM 2094 O O . THR A 1 269 ? -13.298 -38.21 -20.771 1 28.58 269 THR A O 1
ATOM 2098 N N . VAL A 1 270 ? -12.482 -37.512 -22.74 1 28.46 270 VAL A N 1
ATOM 2099 C CA . VAL A 1 270 ? -13.721 -36.91 -23.218 1 29.22 270 VAL A CA 1
ATOM 2100 C C . VAL A 1 270 ? -14.835 -37.975 -23.286 1 30.5 270 VAL A C 1
ATOM 2101 O O . VAL A 1 270 ? -15.906 -37.763 -22.711 1 31.15 270 VAL A O 1
ATOM 2105 N N . LEU A 1 271 ? -14.552 -39.138 -23.912 1 29.83 271 LEU A N 1
ATOM 2106 C CA . LEU A 1 271 ? -15.544 -40.203 -24.016 1 30.03 271 LEU A CA 1
ATOM 2107 C C . LEU A 1 271 ? -15.914 -40.768 -22.667 1 30.84 271 LEU A C 1
ATOM 2108 O O . LEU A 1 271 ? -17.09 -41.007 -22.406 1 31.57 271 LEU A O 1
ATOM 2113 N N . PHE A 1 272 ? -14.924 -40.941 -21.785 1 30.24 272 PHE A N 1
ATOM 2114 C CA . PHE A 1 272 ? -15.141 -41.447 -20.449 1 30.36 272 PHE A CA 1
ATOM 2115 C C . PHE A 1 272 ? -16.038 -40.474 -19.678 1 31.62 272 PHE A C 1
ATOM 2116 O O . PHE A 1 272 ? -17.043 -40.91 -19.113 1 32.84 272 PHE A O 1
ATOM 2124 N N . PHE A 1 273 ? -15.733 -39.157 -19.723 1 30.82 273 PHE A N 1
ATOM 2125 C CA . PHE A 1 273 ? -16.559 -38.173 -19.038 1 30.81 273 PHE A CA 1
ATOM 2126 C C . PHE A 1 273 ? -17.965 -38.144 -19.634 1 32.99 273 PHE A C 1
ATOM 2127 O O . PHE A 1 273 ? -18.937 -38.203 -18.886 1 33.68 273 PHE A O 1
ATOM 2135 N N . LYS A 1 274 ? -18.076 -38.159 -20.96 1 34.4 274 LYS A N 1
ATOM 2136 C CA . LYS A 1 274 ? -19.352 -38.155 -21.681 1 36.87 274 LYS A CA 1
ATOM 2137 C C . LYS A 1 274 ? -20.256 -39.354 -21.355 1 39.08 274 LYS A C 1
ATOM 2138 O O . LYS A 1 274 ? -21.478 -39.183 -21.274 1 38.71 274 LYS A O 1
ATOM 2144 N N . LYS A 1 275 ? -19.671 -40.553 -21.148 1 41.01 275 LYS A N 1
ATOM 2145 C CA . LYS A 1 275 ? -20.487 -41.715 -20.791 1 43.67 275 LYS A CA 1
ATOM 2146 C C . LYS A 1 275 ? -21.093 -41.563 -19.402 1 45.4 275 LYS A C 1
ATOM 2147 O O . LYS A 1 275 ? -22.193 -42.049 -19.172 1 45.62 275 LYS A O 1
ATOM 2153 N N . ILE A 1 276 ? -20.412 -40.845 -18.499 1 46.49 276 ILE A N 1
ATOM 2154 C CA . ILE A 1 276 ? -20.906 -40.588 -17.165 1 48.5 276 ILE A CA 1
ATOM 2155 C C . ILE A 1 276 ? -22.129 -39.679 -17.233 1 51.22 276 ILE A C 1
ATOM 2156 O O . ILE A 1 276 ? -23.126 -39.952 -16.568 1 51.33 276 ILE A O 1
ATOM 2161 N N . ILE A 1 277 ? -22.082 -38.639 -18.071 1 53.32 277 ILE A N 1
ATOM 2162 C CA . ILE A 1 277 ? -23.211 -37.718 -18.228 1 56.1 277 ILE A CA 1
ATOM 2163 C C . ILE A 1 277 ? -24.406 -38.439 -18.856 1 59.21 277 ILE A C 1
ATOM 2164 O O . ILE A 1 277 ? -25.539 -38.269 -18.413 1 59.52 277 ILE A O 1
ATOM 2169 N N . GLU A 1 278 ? -24.14 -39.267 -19.867 1 61.37 278 GLU A N 1
ATOM 2170 C CA . GLU A 1 278 ? -25.161 -40.035 -20.564 1 63.82 278 GLU A CA 1
ATOM 2171 C C . GLU A 1 278 ? -25.827 -41.053 -19.638 1 66.24 278 GLU A C 1
ATOM 2172 O O . GLU A 1 278 ? -27.043 -41.23 -19.697 1 66.38 278 GLU A O 1
ATOM 2178 N N . ASN A 1 279 ? -25.045 -41.687 -18.755 1 68.04 279 ASN A N 1
ATOM 2179 C CA . ASN A 1 279 ? -25.587 -42.66 -17.808 1 70.38 279 ASN A CA 1
ATOM 2180 C C . ASN A 1 279 ? -26.47 -42.001 -16.755 1 72.77 279 ASN A C 1
ATOM 2181 O O . ASN A 1 279 ? -27.43 -42.619 -16.302 1 73.08 279 ASN A O 1
ATOM 2186 N N . LYS A 1 280 ? -26.152 -40.758 -16.365 1 74.27 280 LYS A N 1
ATOM 2187 C CA . LYS A 1 280 ? -26.949 -40.011 -15.394 1 76.31 280 LYS A CA 1
ATOM 2188 C C . LYS A 1 280 ? -28.308 -39.65 -16.01 1 78.5 280 LYS A C 1
ATOM 2189 O O . LYS A 1 280 ? -29.323 -39.679 -15.317 1 78.67 280 LYS A O 1
ATOM 2195 N N . LYS A 1 281 ? -28.326 -39.321 -17.312 1 80.12 281 LYS A N 1
ATOM 2196 C CA . LYS A 1 281 ? -29.549 -39.001 -18.044 1 82.26 281 LYS A CA 1
ATOM 2197 C C . LYS A 1 281 ? -30.436 -40.254 -18.155 1 84.42 281 LYS A C 1
ATOM 2198 O O . LYS A 1 281 ? -31.654 -40.154 -18.003 1 84.84 281 LYS A O 1
ATOM 2204 N N . ALA A 1 282 ? -29.816 -41.432 -18.381 1 85.43 282 ALA A N 1
ATOM 2205 C CA . ALA A 1 282 ? -30.501 -42.721 -18.502 1 86.69 282 ALA A CA 1
ATOM 2206 C C . ALA A 1 282 ? -31.26 -43.134 -17.225 1 87.81 282 ALA A C 1
ATOM 2207 O O . ALA A 1 282 ? -32.28 -43.818 -17.318 1 88.1 282 ALA A O 1
ATOM 2209 N N . ASP A 1 283 ? -30.785 -42.71 -16.046 1 88.3 283 ASP A N 1
ATOM 2210 C CA . ASP A 1 283 ? -31.454 -43.037 -14.786 1 89.39 283 ASP A CA 1
ATOM 2211 C C . ASP A 1 283 ? -32.661 -42.122 -14.554 1 89.85 283 ASP A C 1
ATOM 2212 O O . ASP A 1 283 ? -32.504 -40.971 -14.14 1 90.03 283 ASP A O 1
#

B-factor: mean 41.34, std 16.74, range [8.23, 107.3]

Nearest PDB structures (foldseek):
  7qjn-assembly1_A  TM=1.004E+00  e=1.429E-58  Candidatus Kryptobacter tengchongensis
  7v8w-assembly1_A  TM=9.093E-01  e=1.831E-22  Paenibacillus sp.
  7v8u-assembly1_A  TM=9.034E-01  e=1.589E-21  Paenibacillus sp.
  7v8v-assembly1_A  TM=8.870E-01  e=5.727E-22  Paenibacillus sp.
  7v8x-assembly1_A  TM=9.035E-01  e=1.085E-20  Paenibacillus sp.

Organism: Kryptobacter tengchongensis (NCBI:txid1643429)

Secondary structure (DSSP, 8-state):
---EEEEEEEE-TT--EEEEEEEE-GGG-SEEEEEEE--TT--TTSTTHHHHHHHHHHTT-EEEEE--TTSS-SS-----HHHHTT--HHHHHHHHHHHHHHHTSTT--S-EEEEEEEEEETHHHHHHHHHHHH-TTEEEEEEES--S-S----HHHHHHHHHHSEEEE---EEEEHHHHHHHHTTTTTT-HHHHHHH--S-EEEEEETT-SSS-HHHHHHHHHH-TTTEEEEEETT--TTTT--SS--S--HHHHHHHHHHHHHHHHHHHHHHH-

Foldseek 3Di:
DDKDKAWDWWAFPVRQIKIKMKIADQVLPQAEEEEEFEALQDACVAACNVVLRSLLRVLRYTYMYIDQSQSCDDPPSNNRLVSSLQCALVSSLRRVVRVVVCCVDPVNPGGYPQQYAYEYAANRLLSVLLNVLVDVSHQEYEYELYAQAPPPDDPVLVVVQVVPQWDFDDVTGTHGNNNVVRCVVCVVSSNSLVSLLNDDHAYEQEYECAAPVHHPVRSVSSCVSHVPRYDYDYQYPAYSSQPADPVGPDDDPRVVCSSVVVSVVVVVSVVVVVVD

Solvent-accessible surface area: 12974 Å² total; per-residue (Å²): 162,154,36,77,66,76,111,9,73,8,127,6,142,64,47,32,121,0,40,3,14,0,13,15,4,94,108,80,32,82,3,8,2,0,0,3,0,7,11,30,88,21,9,17,55,105,30,10,10,46,58,0,0,81,67,0,0,51,36,8,3,0,0,0,16,2,3,6,11,22,1,0,30,10,153,93,88,50,83,46,115,98,93,4,0,76,0,8,11,37,46,8,13,34,0,0,37,12,0,1,80,44,7,66,42,148,125,19,60,7,111,40,60,40,28,0,0,0,0,0,15,18,16,0,0,0,0,0,0,2,16,3,44,76,16,140,100,1,100,0,0,0,0,0,0,0,8,2,38,22,174,100,50,57,176,118,50,39,107,50,2,106,150,75,31,75,11,94,35,240,190,112,10,81,5,45,76,87,12,47,41,19,20,70,147,47,52,108,147,10,48,2,57,91,5,0,56,102,10,151,10,47,0,0,1,0,0,0,64,55,11,95,124,1,66,44,58,18,0,56,116,0,74,92,29,8,93,141,69,19,94,44,15,70,5,95,37,0,61,16,91,0,45,18,136,129,100,39,145,120,29,21,127,36,0,55,87,0,1,67,44,0,2,98,22,0,75,137,28,25,97,84,124,161,87,159

InterPro domains:
  IPR002925 Dienelactone hydrolase [PF01738] (30-276)
  IPR029058 Alpha/Beta hydrolase fold [G3DSA:3.40.50.1820] (5-277)
  IPR029058 Alpha/Beta hydrolase fold [SSF53474] (6-275)

Radius of gyration: 17.84 Å; Cα contacts (8 Å, |Δi|>4): 556; chains: 1; bounding box: 53×42×43 Å

CATH classification: 3.40.50.1820